Protein AF-A0A8H8JBK4-F1 (afdb_monomer)

Radius of gyration: 27.7 Å; Cα contacts (8 Å, |Δi|>4): 100; chains: 1; bounding box: 63×41×74 Å

pLDDT: mean 78.33, std 16.89, range [27.59, 95.69]

Mean predicted aligned error: 16.82 Å

Structure (mmCIF, N/CA/C/O backbone):
data_AF-A0A8H8JBK4-F1
#
_entry.id   AF-A0A8H8JBK4-F1
#
loop_
_atom_site.group_PDB
_atom_site.id
_atom_site.type_symbol
_atom_site.label_atom_id
_atom_site.label_alt_id
_atom_site.label_comp_id
_atom_site.label_asym_id
_atom_site.label_entity_id
_atom_site.label_seq_id
_atom_site.pdbx_PDB_ins_code
_atom_site.Cartn_x
_atom_site.Cartn_y
_atom_site.Cartn_z
_atom_site.occupancy
_atom_site.B_iso_or_equiv
_atom_site.auth_seq_id
_atom_site.auth_comp_id
_atom_site.auth_asym_id
_atom_site.auth_atom_id
_atom_site.pdbx_PDB_model_num
ATOM 1 N N . MET A 1 1 ? -1.680 -14.337 26.723 1.00 27.59 1 MET A N 1
ATOM 2 C CA . MET A 1 1 ? -2.587 -14.031 25.595 1.00 27.59 1 MET A CA 1
ATOM 3 C C . MET A 1 1 ? -3.453 -12.862 26.027 1.00 27.59 1 MET A C 1
ATOM 5 O O . MET A 1 1 ? -4.073 -12.971 27.075 1.00 27.59 1 MET A O 1
ATOM 9 N N . GLY A 1 2 ? -3.412 -11.730 25.320 1.00 36.47 2 GLY A N 1
ATOM 10 C CA . GLY A 1 2 ? -4.221 -10.559 25.679 1.00 36.47 2 GLY A CA 1
ATOM 11 C C . GLY A 1 2 ? -5.712 -10.847 25.490 1.00 36.47 2 GLY A C 1
ATOM 12 O O . GLY A 1 2 ? -6.086 -11.481 24.504 1.00 36.47 2 GLY A O 1
ATOM 13 N N . LYS A 1 3 ? -6.546 -10.420 26.443 1.00 46.09 3 LYS A N 1
ATOM 14 C CA . LYS A 1 3 ? -8.011 -10.505 26.356 1.00 46.09 3 LYS A CA 1
ATOM 15 C C . LYS A 1 3 ? -8.452 -9.714 25.114 1.00 46.09 3 LYS A C 1
ATOM 17 O O . LYS A 1 3 ? -7.978 -8.597 24.907 1.00 46.09 3 LYS A O 1
ATOM 22 N N . ALA A 1 4 ? -9.294 -10.297 24.261 1.00 61.19 4 ALA A N 1
ATOM 23 C CA . ALA A 1 4 ? -9.884 -9.555 23.148 1.00 61.19 4 ALA A CA 1
ATOM 24 C C . ALA A 1 4 ? -10.653 -8.351 23.717 1.00 61.19 4 ALA A C 1
ATOM 26 O O . ALA A 1 4 ? -11.384 -8.506 24.693 1.00 61.19 4 ALA A O 1
ATOM 27 N N . PHE A 1 5 ? -10.439 -7.158 23.150 1.00 76.81 5 PHE A N 1
ATOM 28 C CA . PHE A 1 5 ? -10.991 -5.920 23.714 1.00 76.81 5 PHE A CA 1
ATOM 29 C C . PHE A 1 5 ? -12.526 -5.907 23.727 1.00 76.81 5 PHE A C 1
ATOM 31 O O . PHE A 1 5 ? -13.127 -5.431 24.687 1.00 76.81 5 PHE A O 1
ATOM 38 N N . PHE A 1 6 ? -13.136 -6.487 22.692 1.00 83.38 6 PHE A N 1
ATOM 39 C CA . PHE A 1 6 ? -14.574 -6.710 22.618 1.00 83.38 6 PHE A CA 1
ATOM 40 C C . PHE A 1 6 ? -14.894 -8.184 22.873 1.00 83.38 6 PHE A C 1
ATOM 42 O O . PHE A 1 6 ? -14.227 -9.070 22.328 1.00 83.38 6 PHE A O 1
ATOM 49 N N . ASN A 1 7 ? -15.915 -8.450 23.685 1.00 84.31 7 ASN A N 1
ATOM 50 C CA . ASN A 1 7 ? -16.492 -9.784 23.844 1.00 84.31 7 ASN A CA 1
ATOM 51 C C . ASN A 1 7 ? -17.445 -10.118 22.675 1.00 84.31 7 ASN A C 1
ATOM 53 O O . ASN A 1 7 ? -17.722 -9.284 21.817 1.00 84.31 7 ASN A O 1
ATOM 57 N N . ASN A 1 8 ? -17.963 -11.347 22.630 1.00 85.38 8 ASN A N 1
ATOM 58 C CA . ASN A 1 8 ? -18.802 -11.794 21.511 1.00 85.38 8 ASN A CA 1
ATOM 59 C C . ASN A 1 8 ? -20.120 -11.011 21.373 1.00 85.38 8 ASN A C 1
ATOM 61 O O . ASN A 1 8 ? -20.562 -10.786 20.251 1.00 85.38 8 ASN A O 1
ATOM 65 N N . ALA A 1 9 ? -20.734 -10.588 22.483 1.00 85.19 9 ALA A N 1
ATOM 66 C CA . ALA A 1 9 ? -21.975 -9.812 22.452 1.00 85.19 9 ALA A CA 1
ATOM 67 C C . ALA A 1 9 ? -21.727 -8.391 21.921 1.00 85.19 9 ALA A C 1
ATOM 69 O O . ALA A 1 9 ? -22.471 -7.900 21.079 1.00 85.19 9 ALA A O 1
ATOM 70 N N . GLU A 1 10 ? -20.628 -7.770 22.347 1.00 86.94 10 GLU A N 1
ATOM 71 C CA . GLU A 1 10 ? -20.164 -6.474 21.846 1.00 86.94 10 GLU A CA 1
ATOM 72 C C . GLU A 1 10 ? -19.821 -6.550 20.358 1.00 86.94 10 GLU A C 1
ATOM 74 O O . GLU A 1 10 ? -20.190 -5.671 19.590 1.00 86.94 10 GLU A O 1
ATOM 79 N N . VAL A 1 11 ? -19.164 -7.625 19.920 1.00 86.62 11 VAL A N 1
ATOM 80 C CA . VAL A 1 11 ? -18.885 -7.854 18.498 1.00 86.62 11 VAL A CA 1
ATOM 81 C C . VAL A 1 11 ? -20.174 -7.986 17.688 1.00 86.62 11 VAL A C 1
ATOM 83 O O . VAL A 1 11 ? -20.248 -7.392 16.616 1.00 86.62 11 VAL A O 1
ATOM 86 N N . ALA A 1 12 ? -21.172 -8.728 18.176 1.00 84.12 12 ALA A N 1
ATOM 87 C CA . ALA A 1 12 ? -22.461 -8.869 17.497 1.00 84.12 12 ALA A CA 1
ATOM 88 C C . ALA A 1 12 ? -23.173 -7.514 17.354 1.00 84.12 12 ALA A C 1
ATOM 90 O O . ALA A 1 12 ? -23.580 -7.161 16.253 1.00 84.12 12 ALA A O 1
ATOM 91 N N . PHE A 1 13 ? -23.200 -6.710 18.422 1.00 92.25 13 PHE A N 1
ATOM 92 C CA . PHE A 1 13 ? -23.705 -5.335 18.378 1.00 92.25 13 PHE A CA 1
ATOM 93 C C . PHE A 1 13 ? -22.967 -4.486 17.329 1.00 92.25 13 PHE A C 1
ATOM 95 O O . PHE A 1 13 ? -23.580 -3.831 16.492 1.00 92.25 13 PHE A O 1
ATOM 102 N N . LEU A 1 14 ? -21.631 -4.530 17.306 1.00 90.25 14 LEU A N 1
ATOM 103 C CA . LEU A 1 14 ? -20.838 -3.749 16.351 1.00 90.25 14 LEU A CA 1
ATOM 104 C C . LEU A 1 14 ? -21.013 -4.201 14.893 1.00 90.25 14 LEU A C 1
ATOM 106 O O . LEU A 1 14 ? -20.788 -3.407 13.976 1.00 90.25 14 LEU A O 1
ATOM 110 N N . GLN A 1 15 ? -21.395 -5.460 14.659 1.00 86.50 15 GLN A N 1
ATOM 111 C CA . GLN A 1 15 ? -21.648 -5.979 13.316 1.00 86.50 15 GLN A CA 1
ATOM 112 C C . GLN A 1 15 ? -22.860 -5.321 12.649 1.00 86.50 15 GLN A C 1
ATOM 114 O O . GLN A 1 15 ? -22.823 -5.129 11.435 1.00 86.50 15 GLN A O 1
ATOM 119 N N . GLU A 1 16 ? -23.867 -4.899 13.417 1.00 90.88 16 GLU A N 1
ATOM 120 C CA . GLU A 1 16 ? -25.078 -4.238 12.902 1.00 90.88 16 GLU A CA 1
ATOM 121 C C . GLU A 1 16 ? -24.762 -2.918 12.173 1.00 90.88 16 GLU A C 1
ATOM 123 O O . GLU A 1 16 ? -25.435 -2.542 11.216 1.00 90.88 16 GLU A O 1
ATOM 128 N N . TYR A 1 17 ? -23.666 -2.251 12.549 1.00 91.94 17 TYR A N 1
ATOM 129 C CA . TYR A 1 17 ? -23.232 -0.977 11.963 1.00 91.94 17 TYR A CA 1
ATOM 130 C C . TYR A 1 17 ? -22.249 -1.134 10.792 1.00 91.94 17 TYR A C 1
ATOM 132 O O . TYR A 1 17 ? -21.784 -0.136 10.228 1.00 91.94 17 TYR A O 1
ATOM 140 N N . LEU A 1 18 ? -21.876 -2.365 10.416 1.00 87.00 18 LEU A N 1
ATOM 141 C CA . LEU A 1 18 ? -20.880 -2.590 9.363 1.00 87.00 18 LEU A CA 1
ATOM 142 C C . LEU A 1 18 ? -21.354 -2.106 7.994 1.00 87.00 18 LEU A C 1
ATOM 144 O O . LEU A 1 18 ? -20.548 -1.531 7.258 1.00 87.00 18 LEU A O 1
ATOM 148 N N . ASP A 1 19 ? -22.627 -2.300 7.660 1.00 83.75 19 ASP A N 1
ATOM 149 C CA . ASP A 1 19 ? -23.179 -1.889 6.367 1.00 83.75 19 ASP A CA 1
ATOM 150 C C . ASP A 1 19 ? -23.189 -0.364 6.216 1.00 83.75 19 ASP A C 1
ATOM 152 O O . ASP A 1 19 ? -22.748 0.163 5.190 1.00 83.75 19 ASP A O 1
ATOM 156 N N . GLU A 1 20 ? -23.566 0.362 7.273 1.00 88.00 20 GLU A N 1
ATOM 157 C CA . GLU A 1 20 ? -23.497 1.828 7.314 1.00 88.00 20 GLU A CA 1
ATOM 158 C C . GLU A 1 20 ? -22.045 2.326 7.264 1.00 88.00 20 GLU A C 1
ATOM 160 O O . GLU A 1 20 ? -21.709 3.262 6.537 1.00 88.00 20 GLU A O 1
ATOM 165 N N . TRP A 1 21 ? -21.121 1.668 7.968 1.00 89.62 21 TRP A N 1
ATOM 166 C CA . TRP A 1 21 ? -19.703 2.008 7.855 1.00 89.62 21 TRP A CA 1
ATOM 167 C C . TRP A 1 21 ? -19.160 1.765 6.436 1.00 89.62 21 TRP A C 1
ATOM 169 O O . TRP A 1 21 ? -18.362 2.559 5.921 1.00 89.62 21 TRP A O 1
ATOM 179 N N . MET A 1 22 ? -19.571 0.673 5.782 1.00 84.50 22 MET A N 1
ATOM 180 C CA . MET A 1 22 ? -19.176 0.354 4.410 1.00 84.50 22 MET A CA 1
ATOM 181 C C . MET A 1 22 ? -19.734 1.353 3.399 1.00 84.50 22 MET A C 1
ATOM 183 O O . MET A 1 22 ? -18.982 1.754 2.504 1.00 84.50 22 MET A O 1
ATOM 187 N N . SER A 1 23 ? -20.990 1.783 3.541 1.00 84.44 23 SER A N 1
ATOM 188 C CA . SER A 1 23 ? -21.596 2.782 2.653 1.00 84.44 23 SER A CA 1
ATOM 189 C C . SER A 1 23 ? -20.825 4.107 2.724 1.00 84.44 23 SER A C 1
ATOM 191 O O . SER A 1 23 ? -20.347 4.605 1.699 1.00 84.44 23 SER A O 1
ATOM 193 N N . LEU A 1 24 ? -20.519 4.576 3.941 1.00 85.88 24 LEU A N 1
ATOM 194 C CA . LEU A 1 24 ? -19.706 5.773 4.183 1.00 85.88 24 LEU A CA 1
ATOM 195 C C . LEU A 1 24 ? -18.265 5.656 3.653 1.00 85.88 24 LEU A C 1
ATOM 197 O O . LEU A 1 24 ? -17.607 6.666 3.379 1.00 85.88 24 LEU A O 1
ATOM 201 N N . LYS A 1 25 ? -17.737 4.432 3.533 1.00 81.38 25 LYS A N 1
ATOM 202 C CA . LYS A 1 25 ? -16.381 4.158 3.036 1.00 81.38 25 LYS A CA 1
ATOM 203 C C . LYS A 1 25 ? -16.310 4.078 1.511 1.00 81.38 25 LYS A C 1
ATOM 205 O O . LYS A 1 25 ? -15.331 4.565 0.944 1.00 81.38 25 LYS A O 1
ATOM 210 N N . ARG A 1 26 ? -17.292 3.441 0.864 1.00 75.00 26 ARG A N 1
ATOM 211 C CA . ARG A 1 26 ? -17.307 3.195 -0.590 1.00 75.00 26 ARG A CA 1
ATOM 212 C C . ARG A 1 26 ? -17.693 4.439 -1.389 1.00 75.00 26 ARG A C 1
ATOM 214 O O . ARG A 1 26 ? -17.138 4.618 -2.462 1.00 75.00 26 ARG A O 1
ATOM 221 N N . GLY A 1 27 ? -18.503 5.327 -0.807 1.00 62.97 27 GLY A N 1
ATOM 222 C CA . GLY A 1 27 ? -18.739 6.687 -1.290 1.00 62.97 27 GLY A CA 1
ATOM 223 C C . GLY A 1 27 ? -19.340 6.755 -2.692 1.00 62.97 27 GLY A C 1
ATOM 224 O O . GLY A 1 27 ? -18.597 6.873 -3.660 1.00 62.97 27 GLY A O 1
ATOM 225 N N . ASN A 1 28 ? -20.671 6.779 -2.780 1.00 54.59 28 ASN A N 1
ATOM 226 C CA . ASN A 1 28 ? -21.396 7.039 -4.029 1.00 54.59 28 ASN A CA 1
ATOM 227 C C . ASN A 1 28 ? -22.041 8.438 -4.079 1.00 54.59 28 ASN A C 1
ATOM 229 O O . ASN A 1 28 ? -22.712 8.770 -5.050 1.00 54.59 28 ASN A O 1
ATOM 233 N N . ASP A 1 29 ? -21.803 9.293 -3.080 1.00 60.16 29 ASP A N 1
ATOM 234 C CA . ASP A 1 29 ? -22.769 10.359 -2.765 1.00 60.16 29 ASP A CA 1
ATOM 235 C C . ASP A 1 29 ? -22.292 11.772 -3.158 1.00 60.16 29 ASP A C 1
ATOM 237 O O . ASP A 1 29 ? -22.772 12.766 -2.625 1.00 60.16 29 ASP A O 1
ATOM 241 N N . GLY A 1 30 ? -21.278 11.899 -4.023 1.00 64.50 30 GLY A N 1
ATOM 242 C CA . GLY A 1 30 ? -20.732 13.211 -4.421 1.00 64.50 30 GLY A CA 1
ATOM 243 C C . GLY A 1 30 ? -20.033 14.002 -3.298 1.00 64.50 30 GLY 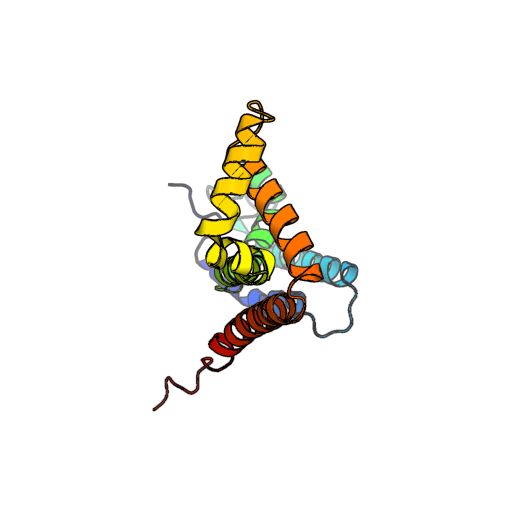A C 1
ATOM 244 O O . GLY A 1 30 ? -19.577 15.120 -3.524 1.00 64.50 30 GLY A O 1
ATOM 245 N N . LEU A 1 31 ? -19.901 13.426 -2.097 1.00 72.19 31 LEU A N 1
ATOM 246 C CA . LEU A 1 31 ? -19.298 14.071 -0.928 1.00 72.19 31 LEU A CA 1
ATOM 247 C C . LEU A 1 31 ? -17.777 14.244 -1.053 1.00 72.19 31 LEU A C 1
ATOM 249 O O . LEU A 1 31 ? -17.029 13.329 -1.438 1.00 72.19 31 LEU A O 1
ATOM 253 N N . SER A 1 32 ? -17.286 15.395 -0.590 1.00 79.44 32 SER A N 1
ATOM 254 C CA . SER A 1 32 ? -15.851 15.661 -0.488 1.00 79.44 32 SER A CA 1
ATOM 255 C C . SER A 1 32 ? -15.157 14.667 0.457 1.00 79.44 32 SER A C 1
ATOM 257 O O . SER A 1 32 ? -15.763 14.034 1.330 1.00 79.44 32 SER A O 1
ATOM 259 N N . ALA A 1 33 ? -13.840 14.502 0.306 1.00 75.00 33 ALA A N 1
ATOM 260 C CA . ALA A 1 33 ? -13.059 13.623 1.183 1.00 75.00 33 ALA A CA 1
ATOM 261 C C . ALA A 1 33 ? -13.172 14.027 2.668 1.00 75.00 33 ALA A C 1
ATOM 263 O O . ALA A 1 33 ? -13.257 13.167 3.549 1.00 75.00 33 ALA A O 1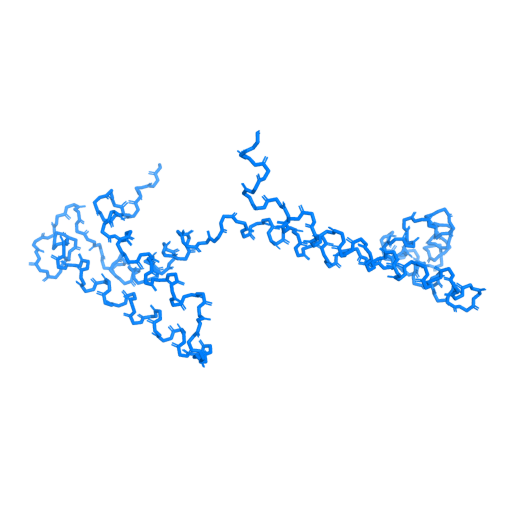
ATOM 264 N N . THR A 1 34 ? -13.224 15.333 2.939 1.00 80.00 34 THR A N 1
ATOM 265 C CA . THR A 1 34 ? -13.361 15.900 4.284 1.00 80.00 34 THR A CA 1
ATOM 266 C C . THR A 1 34 ? -14.719 15.573 4.901 1.00 80.00 34 THR A C 1
ATOM 268 O O . THR A 1 34 ? -14.785 15.171 6.064 1.00 80.00 34 THR A O 1
ATOM 271 N N . GLU A 1 35 ? -15.803 15.682 4.134 1.00 79.12 35 GLU A N 1
ATOM 272 C CA . GLU A 1 35 ? -17.152 15.334 4.601 1.00 79.12 35 GLU A CA 1
ATOM 273 C C . GLU A 1 35 ? -17.270 13.846 4.913 1.00 79.12 35 GLU A C 1
ATOM 275 O O . GLU A 1 35 ? -17.779 13.486 5.969 1.00 79.12 35 GLU A O 1
ATOM 280 N N . ARG A 1 36 ? -16.672 12.978 4.093 1.00 79.25 36 ARG A N 1
ATOM 281 C CA . ARG A 1 36 ? -16.620 11.532 4.368 1.00 79.25 36 ARG A CA 1
ATOM 282 C C . ARG A 1 36 ? -15.866 11.187 5.650 1.00 79.25 36 ARG A C 1
ATOM 284 O O . ARG A 1 36 ? -16.206 10.229 6.345 1.00 79.25 36 ARG A O 1
ATOM 291 N N . ILE A 1 37 ? -14.810 11.928 5.986 1.00 82.75 37 ILE A N 1
ATOM 292 C CA . ILE A 1 37 ? -14.125 11.767 7.279 1.00 82.75 37 ILE A CA 1
ATOM 293 C C . ILE A 1 37 ? -15.048 12.207 8.420 1.00 82.75 37 ILE A C 1
ATOM 295 O O . ILE A 1 37 ? -15.158 11.487 9.412 1.00 82.75 37 ILE A O 1
ATOM 299 N N . LYS A 1 38 ? -15.738 13.345 8.272 1.00 85.19 38 LYS A N 1
ATOM 300 C CA . LYS A 1 38 ? -16.690 13.841 9.276 1.00 85.19 38 LYS A CA 1
ATOM 301 C C . LYS A 1 38 ? -17.837 12.853 9.505 1.00 85.19 38 LYS A C 1
ATOM 303 O O . LYS A 1 38 ? -18.091 12.531 10.659 1.00 85.19 38 LYS A O 1
ATOM 308 N N . SER A 1 39 ? -18.470 12.327 8.456 1.00 85.88 39 SER A N 1
ATOM 309 C CA . SER A 1 39 ? -19.586 11.375 8.577 1.00 85.88 39 SER A CA 1
ATOM 310 C C . SER A 1 39 ? -19.169 10.077 9.267 1.00 85.88 39 SER A C 1
ATOM 312 O O . SER A 1 39 ? -19.839 9.638 10.194 1.00 85.88 39 SER A O 1
ATOM 314 N N . ARG A 1 40 ? -18.002 9.519 8.921 1.00 87.75 40 ARG A N 1
ATOM 315 C CA . ARG A 1 40 ? -17.458 8.339 9.619 1.00 87.75 40 ARG A CA 1
ATOM 316 C C . ARG A 1 40 ? -17.166 8.609 11.091 1.00 87.75 40 ARG A C 1
ATOM 318 O O . ARG A 1 40 ? -17.448 7.771 11.937 1.00 87.75 40 ARG A O 1
ATOM 325 N N . ASN A 1 41 ? -16.607 9.774 11.408 1.00 89.25 41 ASN A N 1
ATOM 326 C CA . ASN A 1 41 ? -16.355 10.147 12.798 1.00 89.25 41 ASN A CA 1
ATOM 327 C C . ASN A 1 41 ? -17.669 10.350 13.579 1.00 89.25 41 ASN A C 1
ATOM 329 O O . ASN A 1 41 ? -17.710 10.025 14.761 1.00 89.25 41 ASN A O 1
ATOM 333 N N . ARG A 1 42 ? -18.736 10.862 12.941 1.00 91.31 42 ARG A N 1
ATOM 334 C CA . ARG A 1 42 ? -20.072 10.956 13.557 1.00 91.31 42 ARG A CA 1
ATOM 335 C C . ARG A 1 42 ? -20.657 9.577 13.840 1.00 91.31 42 ARG A C 1
ATOM 337 O O . ARG A 1 42 ? -21.114 9.370 14.953 1.00 91.31 42 ARG A O 1
ATOM 344 N N . LEU A 1 43 ? -20.568 8.646 12.886 1.00 91.69 43 LEU A N 1
ATOM 345 C CA . LEU A 1 43 ? -21.020 7.266 13.086 1.00 91.69 43 LEU A CA 1
ATOM 346 C C . LEU A 1 43 ? -20.332 6.630 14.299 1.00 91.69 43 LEU A C 1
ATOM 348 O O . LEU A 1 43 ? -21.006 6.119 15.177 1.00 91.69 43 LEU A O 1
ATOM 352 N N . VAL A 1 4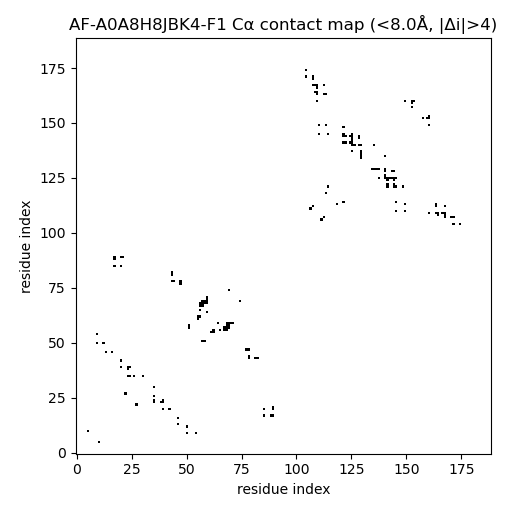4 ? -19.002 6.735 14.408 1.00 91.31 44 VAL A N 1
ATOM 353 C CA . VAL A 1 44 ? -18.277 6.159 15.557 1.00 91.31 44 VAL A CA 1
ATOM 354 C C . VAL A 1 44 ? -18.710 6.791 16.881 1.00 91.31 44 VAL A C 1
ATOM 356 O O . VAL A 1 44 ? -18.809 6.080 17.870 1.00 91.31 44 VAL A O 1
ATOM 359 N N . ARG A 1 45 ? -18.978 8.102 16.923 1.00 91.69 45 ARG A N 1
ATOM 360 C CA . ARG A 1 45 ? -19.486 8.754 18.143 1.00 91.69 45 ARG A CA 1
ATOM 361 C C . ARG A 1 45 ? -20.873 8.246 18.526 1.00 91.69 45 ARG A C 1
ATOM 363 O O . ARG A 1 45 ? -21.055 7.887 19.679 1.00 91.69 45 ARG A O 1
ATOM 370 N N . ARG A 1 46 ? -21.784 8.140 17.555 1.00 94.00 46 ARG A N 1
ATOM 371 C CA . ARG A 1 46 ? -23.128 7.589 17.767 1.00 94.00 46 ARG A CA 1
ATOM 372 C C . ARG A 1 46 ? -23.063 6.155 18.301 1.00 94.00 46 ARG A C 1
ATOM 374 O O . ARG A 1 46 ? -23.659 5.854 19.322 1.00 94.00 46 ARG A O 1
ATOM 381 N N . VAL A 1 47 ? -22.230 5.315 17.684 1.00 92.75 47 VAL A N 1
ATOM 382 C CA . VAL A 1 47 ? -22.021 3.926 18.122 1.00 92.75 47 VAL A CA 1
ATOM 383 C C . VAL A 1 47 ? -21.458 3.856 19.542 1.00 92.75 47 VAL A C 1
ATOM 385 O O . VAL A 1 47 ? -21.794 2.931 20.261 1.00 92.75 47 VAL A O 1
ATOM 388 N N . ILE A 1 48 ? -20.609 4.796 19.976 1.00 91.69 48 ILE A N 1
ATOM 389 C CA . ILE A 1 48 ? -20.117 4.827 21.367 1.00 91.69 48 ILE A CA 1
ATOM 390 C C . ILE A 1 48 ? -21.253 5.112 22.350 1.00 91.69 48 ILE A C 1
ATOM 392 O O . ILE A 1 48 ? -21.308 4.478 23.400 1.00 91.69 48 ILE A O 1
ATOM 396 N N . GLU A 1 49 ? -22.121 6.070 22.027 1.00 90.56 49 GLU A N 1
ATOM 397 C CA . GLU A 1 49 ? -23.282 6.415 22.855 1.00 90.56 49 GLU A CA 1
ATOM 398 C C . GLU A 1 49 ? -24.207 5.194 22.983 1.00 90.56 49 GLU A C 1
ATOM 400 O O . GLU A 1 49 ? -24.429 4.705 24.090 1.00 90.56 49 GLU A O 1
ATOM 405 N N . GLU A 1 50 ? -24.603 4.605 21.851 1.00 92.56 50 GLU A N 1
ATOM 406 C CA . GLU A 1 50 ? -25.438 3.394 21.790 1.00 92.56 50 GLU A CA 1
ATOM 407 C C . GLU A 1 50 ? -24.750 2.176 22.450 1.00 92.56 50 GLU A C 1
ATOM 409 O O . GLU A 1 50 ? -25.406 1.322 23.045 1.00 92.56 50 GLU A O 1
ATOM 414 N N . PHE A 1 51 ? -23.416 2.089 22.397 1.00 91.50 51 PHE A N 1
ATOM 415 C CA . PHE A 1 51 ? -22.649 1.014 23.033 1.00 91.50 51 PHE A CA 1
ATOM 416 C C . PHE A 1 51 ? -22.753 1.062 24.557 1.00 91.50 51 PHE A C 1
ATOM 418 O O . PHE A 1 51 ? -22.923 0.020 25.187 1.00 91.50 51 PHE A O 1
ATOM 425 N N . TYR A 1 52 ? -22.651 2.243 25.169 1.00 89.50 52 TYR A N 1
ATOM 426 C CA . TYR A 1 52 ? -22.794 2.356 26.621 1.00 89.50 52 TYR A CA 1
ATOM 427 C C . TYR A 1 52 ? -24.243 2.163 27.079 1.00 89.50 52 TYR A C 1
ATOM 429 O O . TYR A 1 52 ? -24.453 1.632 28.166 1.00 89.50 52 TYR A O 1
ATOM 437 N N . GLU A 1 53 ? -25.230 2.495 26.242 1.00 88.25 53 GLU A N 1
ATOM 438 C CA . GLU A 1 53 ? -26.638 2.163 26.502 1.00 88.25 53 GLU A CA 1
ATOM 439 C C . GLU A 1 53 ? -26.890 0.647 26.466 1.00 88.25 53 GLU A C 1
ATOM 441 O O . GLU A 1 53 ? -27.562 0.107 27.345 1.00 88.25 53 GLU A O 1
ATOM 446 N N . ALA A 1 54 ? -26.320 -0.061 25.485 1.00 87.56 54 ALA A N 1
ATOM 447 C CA . ALA A 1 54 ? -26.460 -1.512 25.352 1.00 87.56 54 ALA A CA 1
ATOM 448 C C . ALA A 1 54 ? -25.631 -2.297 26.387 1.00 87.56 54 ALA A C 1
ATOM 450 O O . ALA A 1 54 ? -26.021 -3.388 26.814 1.00 87.56 54 ALA A O 1
ATOM 451 N N . PHE A 1 55 ? -24.486 -1.752 26.809 1.00 87.88 55 PHE A N 1
ATOM 452 C CA . PHE A 1 55 ? -23.556 -2.385 27.745 1.00 87.88 55 PHE A CA 1
ATOM 453 C C . PHE A 1 55 ? -23.247 -1.475 28.947 1.00 87.88 55 PHE A C 1
ATOM 455 O O . PHE A 1 55 ? -22.082 -1.133 29.174 1.00 87.88 55 PHE A O 1
ATOM 462 N N . PRO A 1 56 ? -24.244 -1.148 29.793 1.00 83.69 56 PRO A N 1
ATOM 463 C CA . PRO A 1 56 ? -24.087 -0.180 30.888 1.00 83.69 56 PRO A CA 1
ATOM 464 C C . PRO A 1 56 ? -23.048 -0.614 31.930 1.00 83.69 56 PRO A C 1
ATOM 466 O O . PRO A 1 56 ? -22.399 0.211 32.567 1.00 83.69 56 PRO A O 1
ATOM 469 N N . LYS A 1 57 ? -22.808 -1.923 32.058 1.00 81.81 57 LYS A N 1
ATOM 470 C CA . LYS A 1 57 ? -21.749 -2.503 32.902 1.00 81.81 57 LYS A CA 1
ATOM 471 C C . LYS A 1 57 ? -20.325 -2.077 32.510 1.00 81.81 57 LYS A C 1
ATOM 473 O O . LYS A 1 57 ? -19.413 -2.132 33.336 1.00 81.81 57 LYS A O 1
ATOM 478 N N . ARG A 1 58 ? -20.121 -1.658 31.254 1.00 81.25 58 ARG A N 1
ATOM 479 C CA . ARG A 1 58 ? -18.840 -1.135 30.753 1.00 81.25 58 ARG A CA 1
ATOM 480 C C . ARG A 1 58 ? -18.618 0.324 31.127 1.00 81.25 58 ARG A C 1
ATOM 482 O O . ARG A 1 58 ? -17.466 0.757 31.118 1.00 81.25 58 ARG A O 1
ATOM 489 N N . ASP A 1 59 ? -19.678 1.064 31.450 1.00 77.44 59 ASP A N 1
ATOM 490 C CA . ASP A 1 59 ? -19.566 2.474 31.793 1.00 77.44 59 ASP A CA 1
ATOM 491 C C . ASP A 1 59 ? -19.194 2.675 33.267 1.00 77.44 59 ASP A C 1
ATOM 493 O O . ASP A 1 59 ? -19.981 2.406 34.174 1.00 77.44 59 ASP A O 1
ATOM 497 N N . SER A 1 60 ? -17.995 3.210 33.504 1.00 71.56 60 SER A N 1
ATOM 498 C CA . SER A 1 60 ? -17.514 3.531 34.852 1.00 71.56 60 SER A CA 1
ATOM 499 C C . SER A 1 60 ? -18.158 4.769 35.473 1.00 71.56 60 SER A C 1
ATOM 501 O O . SER A 1 60 ? -17.914 5.043 36.644 1.00 71.56 60 SER A O 1
ATOM 503 N N . THR A 1 61 ? -18.951 5.540 34.717 1.00 69.12 61 THR A N 1
ATOM 504 C CA . THR A 1 61 ? -19.669 6.715 35.249 1.00 69.12 61 THR A CA 1
ATOM 505 C C . THR A 1 61 ? -21.082 6.443 35.738 1.00 69.12 61 THR A C 1
ATOM 507 O O . THR A 1 61 ? -21.632 7.291 36.436 1.00 69.12 61 THR A O 1
ATOM 510 N N . GLN A 1 62 ? -21.672 5.301 35.385 1.00 62.53 62 GLN A N 1
ATOM 511 C CA . GLN A 1 62 ? -23.066 4.995 35.717 1.00 62.53 62 GLN A CA 1
ATOM 512 C C . GLN A 1 62 ? -23.230 3.904 36.779 1.00 62.53 62 GLN A C 1
ATOM 514 O O . GLN A 1 62 ? -24.285 3.850 37.403 1.00 62.53 62 GLN A O 1
ATOM 519 N N . ASN A 1 63 ? -22.218 3.062 37.017 1.00 59.84 63 ASN A N 1
ATOM 520 C CA . ASN A 1 63 ? -22.309 1.920 37.931 1.00 59.84 63 ASN A CA 1
ATOM 521 C C . ASN A 1 63 ? -21.072 1.793 38.831 1.00 59.84 63 ASN A C 1
ATOM 523 O O . ASN A 1 63 ? -19.993 2.279 38.482 1.00 59.84 63 ASN A O 1
ATOM 527 N N . ASP A 1 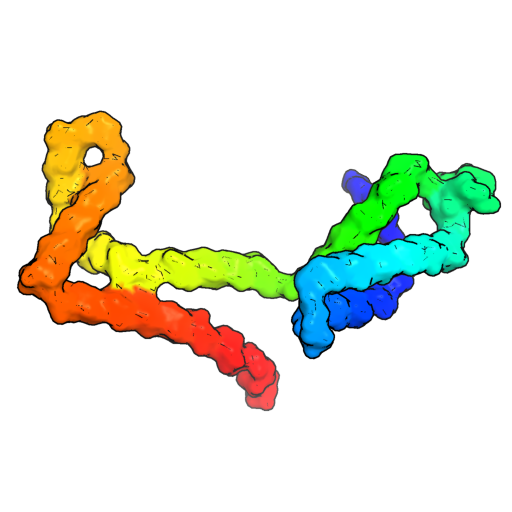64 ? -21.220 1.088 39.959 1.00 66.38 64 ASP A N 1
ATOM 528 C CA . ASP A 1 64 ? -20.081 0.674 40.785 1.00 66.38 64 ASP A CA 1
ATOM 529 C C . ASP A 1 64 ? -19.090 -0.140 39.928 1.00 66.38 64 ASP A C 1
ATOM 531 O O . ASP A 1 64 ? -19.518 -1.065 39.225 1.00 66.38 64 ASP A O 1
ATOM 535 N N . PRO A 1 65 ? -17.780 0.179 39.945 1.00 65.94 65 PRO A N 1
ATOM 536 C CA . PRO A 1 65 ? -16.807 -0.476 39.081 1.00 65.94 65 PRO A CA 1
ATOM 537 C C . PRO A 1 65 ? -16.766 -1.987 39.325 1.00 65.94 65 PRO A C 1
ATOM 539 O O . PRO A 1 65 ? -16.410 -2.454 40.406 1.00 65.94 65 PRO A O 1
ATOM 542 N N . THR A 1 66 ? -17.099 -2.755 38.294 1.00 67.00 66 THR A N 1
ATOM 543 C CA . THR A 1 66 ? -16.961 -4.216 38.272 1.00 67.00 66 THR A CA 1
ATOM 544 C C . THR A 1 66 ? -15.707 -4.612 37.492 1.00 67.00 66 THR A C 1
ATOM 546 O O . THR A 1 66 ? -15.120 -3.792 36.789 1.00 67.00 66 THR A O 1
ATOM 549 N N . GLU A 1 67 ? -15.304 -5.885 37.538 1.00 70.25 67 GLU A N 1
ATOM 550 C CA . GLU A 1 67 ? -14.195 -6.398 36.707 1.00 70.25 67 GLU A CA 1
ATOM 551 C C . GLU A 1 67 ? -14.426 -6.232 35.191 1.00 70.25 67 GLU A C 1
ATOM 553 O O . GLU A 1 67 ? -13.497 -6.367 34.391 1.00 70.25 67 GLU A O 1
ATOM 558 N N . GLU A 1 68 ? -15.665 -5.966 34.773 1.00 69.62 68 GLU A N 1
ATOM 559 C CA . GLU A 1 68 ? -16.022 -5.731 33.376 1.00 69.62 68 GLU A CA 1
ATOM 560 C C . GLU A 1 68 ? -16.013 -4.246 32.997 1.00 69.62 68 GLU A C 1
ATOM 562 O O . GLU A 1 68 ? -16.071 -3.922 31.812 1.00 69.62 68 GLU A O 1
ATOM 567 N N . THR A 1 69 ? -15.915 -3.342 33.963 1.00 80.38 69 THR A N 1
ATOM 568 C CA . THR A 1 69 ? -15.965 -1.901 33.735 1.00 80.38 69 THR A CA 1
ATOM 569 C C . THR A 1 69 ? -14.681 -1.406 33.065 1.00 80.38 69 THR A C 1
ATOM 571 O O . THR A 1 69 ? -13.580 -1.788 33.455 1.00 80.38 69 THR A O 1
ATOM 574 N N . TYR A 1 70 ? -14.810 -0.552 32.043 1.00 81.69 70 TYR A N 1
ATOM 575 C CA . TYR A 1 70 ? -13.641 -0.001 31.358 1.00 81.69 70 TYR A CA 1
ATOM 576 C C . TYR A 1 70 ? -12.882 0.984 32.245 1.00 81.69 70 TYR A C 1
ATOM 578 O O . TYR A 1 70 ? -13.470 1.863 32.887 1.00 81.69 70 TYR A O 1
ATOM 586 N N . SER A 1 71 ? -11.553 0.870 32.231 1.00 82.62 71 SER A N 1
ATOM 587 C CA . SER A 1 71 ? -10.677 1.862 32.849 1.00 82.62 71 SER A CA 1
ATOM 588 C C . SER A 1 71 ? -10.790 3.212 32.131 1.00 82.62 71 SER A C 1
ATOM 590 O O . SER A 1 71 ? -11.273 3.302 30.999 1.00 82.62 71 SER A O 1
ATOM 592 N N . GLN A 1 72 ? -10.317 4.289 32.762 1.00 79.25 72 GLN A N 1
ATOM 593 C CA . GLN A 1 72 ? -10.304 5.611 32.130 1.00 79.25 72 GLN A CA 1
ATOM 594 C C . GLN A 1 72 ? -9.557 5.600 30.782 1.00 79.25 72 GLN A C 1
ATOM 596 O O . GLN A 1 72 ? -10.067 6.119 29.791 1.00 79.25 72 GLN A O 1
ATOM 601 N N . GLU A 1 73 ? -8.402 4.932 30.715 1.00 81.88 73 GLU A N 1
ATOM 602 C CA . GLU A 1 73 ? -7.623 4.787 29.479 1.00 81.88 73 GLU A CA 1
ATOM 603 C C . GLU A 1 73 ? -8.395 4.028 28.388 1.00 81.88 73 GLU A C 1
ATOM 605 O O . GLU A 1 73 ? -8.313 4.352 27.201 1.00 81.88 73 GLU A O 1
ATOM 610 N N . GLU A 1 74 ? -9.170 3.011 28.771 1.00 83.31 74 GLU A N 1
ATOM 611 C CA . GLU A 1 74 ? -9.987 2.239 27.833 1.00 83.31 74 GLU A CA 1
ATOM 612 C C . GLU A 1 74 ? -11.157 3.053 27.284 1.00 83.31 74 GLU A C 1
ATOM 614 O O . GLU A 1 74 ? -11.463 2.944 26.094 1.00 83.31 74 GLU A O 1
ATOM 619 N N . ARG A 1 75 ? -11.760 3.917 28.109 1.00 82.06 75 ARG A N 1
ATOM 620 C CA . ARG A 1 75 ? -12.823 4.837 27.681 1.00 82.06 75 ARG A CA 1
ATOM 621 C C . ARG A 1 75 ? -12.299 5.888 26.712 1.00 82.06 75 ARG A C 1
ATOM 623 O O . ARG A 1 75 ? -12.884 6.078 25.646 1.00 82.06 75 ARG A O 1
ATOM 630 N N . GLU A 1 76 ? -11.172 6.519 27.037 1.00 82.56 76 GLU A N 1
ATOM 631 C CA . GLU A 1 76 ? -10.512 7.496 26.161 1.00 82.56 76 GLU A CA 1
ATOM 632 C C . GLU A 1 76 ? -10.060 6.849 24.836 1.00 82.56 76 GLU A C 1
ATOM 634 O O . GLU A 1 76 ? -10.156 7.450 23.762 1.00 82.56 76 GLU A O 1
ATOM 639 N N . GLY A 1 77 ? -9.637 5.581 24.887 1.00 84.31 77 GLY A N 1
ATOM 640 C CA . GLY A 1 77 ? -9.219 4.798 23.726 1.00 84.31 77 GLY A CA 1
ATOM 641 C C . GLY A 1 77 ? -10.353 4.187 22.893 1.00 84.31 77 GLY A C 1
ATOM 642 O O . GLY A 1 77 ? -10.099 3.771 21.756 1.00 84.31 77 GLY A O 1
ATOM 643 N N . LEU A 1 78 ? -11.590 4.127 23.402 1.00 86.81 78 LEU A N 1
ATOM 644 C CA . LEU A 1 78 ? -12.700 3.398 22.773 1.00 86.81 78 LEU A CA 1
ATOM 645 C C . LEU A 1 78 ? -12.981 3.889 21.349 1.00 86.81 78 LEU A C 1
ATOM 647 O O . LEU A 1 78 ? -13.138 3.087 20.429 1.00 86.81 78 LEU A O 1
ATOM 651 N N . TYR A 1 79 ? -12.944 5.205 21.137 1.00 90.19 79 TYR A N 1
ATOM 652 C CA . TYR A 1 79 ? -13.130 5.802 19.815 1.00 90.19 79 TYR A CA 1
ATOM 653 C C . TYR A 1 79 ? -12.105 5.307 18.789 1.00 90.19 79 TYR A C 1
ATOM 655 O O . TYR A 1 79 ? -12.458 4.935 17.666 1.00 90.19 79 TYR A O 1
ATOM 663 N N . ALA A 1 80 ? -10.825 5.287 19.167 1.00 86.56 80 ALA A N 1
ATOM 664 C CA . ALA A 1 80 ? -9.763 4.814 18.289 1.00 86.56 80 ALA A CA 1
ATOM 665 C C . ALA A 1 80 ? -9.916 3.313 18.003 1.00 86.56 80 ALA A C 1
ATOM 667 O O . ALA A 1 80 ? -9.811 2.902 16.845 1.00 86.56 80 ALA A O 1
ATOM 668 N N . ARG A 1 81 ? -10.241 2.521 19.032 1.00 87.31 81 ARG A N 1
ATOM 669 C CA . ARG A 1 81 ? -10.418 1.065 18.934 1.00 87.31 81 ARG A CA 1
ATOM 670 C C . ARG A 1 81 ? -11.610 0.682 18.059 1.00 87.31 81 ARG A C 1
ATOM 672 O O . ARG A 1 81 ? -11.459 -0.172 17.191 1.00 87.31 81 ARG A O 1
ATOM 679 N N . LEU A 1 82 ? -12.758 1.348 18.200 1.00 88.81 82 LEU A N 1
ATOM 680 C CA . LEU A 1 82 ? -13.925 1.134 17.334 1.00 88.81 82 LEU A CA 1
ATOM 681 C C . LEU A 1 82 ? -13.623 1.487 15.883 1.00 88.81 82 LEU A C 1
ATOM 683 O O . LEU A 1 82 ? -13.908 0.714 14.969 1.00 88.81 82 LEU A O 1
ATOM 687 N N . LYS A 1 83 ? -12.978 2.634 15.654 1.00 88.06 83 LYS A N 1
ATOM 688 C CA . LYS A 1 83 ? -12.571 3.045 14.310 1.00 88.06 83 LYS A CA 1
ATOM 689 C C . LYS A 1 83 ? -11.599 2.045 13.684 1.00 88.06 83 LYS A C 1
ATOM 691 O O . LYS A 1 83 ? -11.699 1.760 12.490 1.00 88.06 83 LYS A O 1
ATOM 696 N N . GLU A 1 84 ? -10.646 1.526 14.450 1.00 85.44 84 GLU A N 1
ATOM 697 C CA . GLU A 1 84 ? -9.732 0.480 13.994 1.00 85.44 84 GLU A CA 1
ATOM 698 C C . GLU A 1 84 ? -10.477 -0.824 13.688 1.00 85.44 84 GLU A C 1
ATOM 700 O O . GLU A 1 84 ? -10.281 -1.397 12.614 1.00 85.44 84 GLU A O 1
ATOM 705 N N . TRP A 1 85 ? -11.380 -1.246 14.573 1.00 88.69 85 TRP A N 1
ATOM 706 C CA . TRP A 1 85 ? -12.205 -2.437 14.398 1.00 88.69 85 TRP A CA 1
ATOM 707 C C . TRP A 1 85 ? -13.038 -2.358 13.115 1.00 88.69 85 TRP A C 1
ATOM 709 O O . TRP A 1 85 ? -12.879 -3.204 12.236 1.00 88.69 85 TRP A O 1
ATOM 719 N N . PHE A 1 86 ? -13.808 -1.283 12.917 1.00 88.12 86 PHE A N 1
ATOM 720 C CA . PHE A 1 86 ? -14.586 -1.073 11.693 1.00 88.12 86 PHE A CA 1
ATOM 721 C C . PHE A 1 86 ? -13.703 -1.069 10.441 1.00 88.12 86 PHE A C 1
ATOM 723 O O . PHE A 1 86 ? -14.046 -1.663 9.414 1.00 88.12 86 PHE A O 1
ATOM 730 N N . ASN A 1 87 ? -12.532 -0.429 10.501 1.00 86.19 87 ASN A N 1
ATOM 731 C CA . ASN A 1 87 ? -11.585 -0.436 9.389 1.00 86.19 87 ASN A CA 1
ATOM 732 C C . ASN A 1 87 ? -11.048 -1.831 9.073 1.00 86.19 87 ASN A C 1
ATOM 734 O O . ASN A 1 87 ? -10.863 -2.117 7.890 1.00 86.19 87 ASN A O 1
ATOM 738 N N . ASN A 1 88 ? -10.798 -2.658 10.089 1.00 82.81 88 ASN A N 1
ATOM 739 C CA . ASN A 1 88 ? -10.297 -4.021 9.950 1.00 82.81 88 ASN A CA 1
ATOM 740 C C . ASN A 1 88 ? -11.381 -4.967 9.420 1.00 82.81 88 ASN A C 1
ATOM 742 O O . ASN A 1 88 ? -11.110 -5.703 8.473 1.00 82.81 88 ASN A O 1
ATOM 746 N N . CYS A 1 89 ? -12.605 -4.884 9.941 1.00 79.12 89 CYS A N 1
ATOM 747 C CA . CYS A 1 89 ? -13.746 -5.696 9.507 1.00 79.12 89 CYS A CA 1
ATOM 748 C C . CYS A 1 89 ? -14.182 -5.370 8.073 1.00 79.12 89 CYS A C 1
ATOM 750 O O . CYS A 1 89 ? -14.502 -6.261 7.294 1.00 79.12 89 CYS A O 1
ATOM 752 N N . THR A 1 90 ? -14.122 -4.095 7.685 1.00 77.81 90 THR A N 1
ATOM 753 C CA . THR A 1 90 ? -14.471 -3.643 6.322 1.00 77.81 90 THR A CA 1
ATOM 754 C C . THR A 1 90 ? -13.260 -3.503 5.412 1.00 77.81 90 THR A C 1
ATOM 756 O O . THR A 1 90 ? -13.330 -2.921 4.320 1.00 77.81 90 THR A O 1
ATOM 759 N N . ARG A 1 91 ? -12.092 -3.962 5.865 1.00 68.38 91 ARG A N 1
ATOM 760 C CA . ARG A 1 91 ? -10.921 -4.088 5.010 1.00 68.38 91 ARG A CA 1
ATOM 761 C C . ARG A 1 91 ? -11.269 -5.165 3.998 1.00 68.38 91 ARG A C 1
ATOM 763 O O . ARG A 1 91 ? -11.415 -6.323 4.366 1.00 68.38 91 ARG A O 1
ATOM 770 N N . GLU A 1 92 ? -11.416 -4.785 2.731 1.00 58.94 92 GLU A N 1
ATOM 771 C CA . GLU A 1 92 ? -11.522 -5.766 1.653 1.00 58.94 92 GLU A CA 1
ATOM 772 C C . GLU A 1 92 ? -10.417 -6.811 1.865 1.00 58.94 92 GLU A C 1
ATOM 774 O O . GLU A 1 92 ? -9.238 -6.444 1.985 1.00 58.94 92 GLU A O 1
ATOM 779 N N . LYS A 1 93 ? -10.785 -8.097 1.950 1.00 52.44 93 LYS A N 1
ATOM 780 C CA . LYS A 1 93 ? -9.833 -9.203 2.164 1.00 52.44 93 LYS A CA 1
ATOM 781 C C . LYS A 1 93 ? -8.681 -9.184 1.139 1.00 52.44 93 LYS A C 1
ATOM 783 O O . LYS A 1 93 ? -7.586 -9.643 1.440 1.00 52.44 93 LYS A O 1
ATOM 788 N N . GLY A 1 94 ? -8.859 -8.507 0.002 1.00 46.53 94 GLY A N 1
ATOM 789 C CA . GLY A 1 94 ? -7.834 -8.235 -1.007 1.00 46.53 94 GLY A CA 1
ATOM 790 C C . GLY A 1 94 ? -6.861 -7.080 -0.717 1.00 46.53 94 GLY A C 1
ATOM 791 O O . GLY A 1 94 ? -6.103 -6.713 -1.600 1.00 46.53 94 GLY A O 1
ATOM 792 N N . GLY A 1 95 ? -6.815 -6.449 0.461 1.00 45.16 95 GLY A N 1
ATOM 793 C CA . GLY A 1 95 ? -5.929 -5.291 0.700 1.00 45.16 95 GLY A CA 1
ATOM 794 C C . GLY A 1 95 ? -4.417 -5.591 0.644 1.00 45.16 95 GLY A C 1
ATOM 795 O O . GLY A 1 95 ? -3.625 -4.712 0.294 1.00 45.16 95 GLY A O 1
ATOM 796 N N . ARG A 1 96 ? -3.993 -6.820 0.977 1.00 46.81 96 ARG A N 1
ATOM 797 C CA . ARG A 1 96 ? -2.604 -7.278 0.757 1.00 46.81 96 ARG A CA 1
ATOM 798 C C . ARG A 1 96 ? -2.367 -7.627 -0.704 1.00 46.81 96 ARG A C 1
ATOM 800 O O . ARG A 1 96 ? -1.340 -7.242 -1.247 1.00 46.81 96 ARG A O 1
ATOM 807 N N . GLU A 1 97 ? -3.344 -8.258 -1.337 1.00 43.81 97 GLU A N 1
ATOM 808 C CA . GLU A 1 97 ? -3.296 -8.677 -2.733 1.00 43.81 97 GLU A CA 1
ATOM 809 C C . GLU A 1 97 ? -3.315 -7.473 -3.675 1.00 43.81 97 GLU A C 1
ATOM 811 O O . GLU A 1 97 ? -2.402 -7.319 -4.459 1.00 43.81 97 GLU A O 1
ATOM 816 N N . ARG A 1 98 ? -4.202 -6.488 -3.495 1.00 44.75 98 ARG A N 1
ATOM 817 C CA . ARG A 1 98 ? -4.197 -5.197 -4.206 1.00 44.75 98 ARG A CA 1
ATOM 818 C C . ARG A 1 98 ? -2.916 -4.394 -3.981 1.00 44.75 98 ARG A C 1
ATOM 820 O O . ARG A 1 98 ? -2.525 -3.658 -4.881 1.00 44.75 98 ARG A O 1
ATOM 827 N N . ARG A 1 99 ? -2.241 -4.507 -2.825 1.00 47.34 99 ARG A N 1
ATOM 828 C CA . ARG A 1 99 ? -0.912 -3.892 -2.595 1.00 47.34 99 ARG A CA 1
ATOM 829 C C . ARG A 1 99 ? 0.211 -4.682 -3.269 1.00 47.34 99 ARG A C 1
ATOM 831 O O . ARG A 1 99 ? 1.088 -4.053 -3.848 1.00 47.34 99 ARG A O 1
ATOM 838 N N . ALA A 1 100 ? 0.173 -6.012 -3.244 1.00 48.78 100 ALA A N 1
ATOM 839 C CA . ALA A 1 100 ? 1.100 -6.880 -3.972 1.00 48.78 100 ALA A CA 1
ATOM 840 C C . ALA A 1 100 ? 0.936 -6.713 -5.490 1.00 48.78 100 ALA A C 1
ATOM 842 O O . ALA A 1 100 ? 1.914 -6.531 -6.200 1.00 48.78 100 ALA A O 1
ATOM 843 N N . ILE A 1 101 ? -0.301 -6.619 -5.964 1.00 47.56 101 ILE A N 1
ATOM 844 C CA . ILE A 1 101 ? -0.699 -6.342 -7.338 1.00 47.56 101 ILE A CA 1
ATOM 845 C C . ILE A 1 101 ? -0.342 -4.900 -7.708 1.00 47.56 101 ILE A C 1
ATOM 847 O O . ILE A 1 101 ? 0.258 -4.708 -8.748 1.00 47.56 101 ILE A O 1
ATOM 851 N N . LYS A 1 102 ? -0.588 -3.868 -6.879 1.00 48.34 102 LYS A N 1
ATOM 852 C CA . LYS A 1 102 ? -0.066 -2.504 -7.148 1.00 48.34 102 LYS A CA 1
ATOM 853 C C . LYS A 1 102 ? 1.463 -2.474 -7.197 1.00 48.34 102 LYS A C 1
ATOM 855 O O . LYS A 1 102 ? 2.020 -1.711 -7.983 1.00 48.34 102 LYS A O 1
ATOM 860 N N . LYS A 1 103 ? 2.135 -3.291 -6.380 1.00 48.31 103 LYS A N 1
ATOM 861 C CA . LYS A 1 103 ? 3.592 -3.455 -6.401 1.00 48.31 103 LYS A CA 1
ATOM 862 C C . LYS A 1 103 ? 4.019 -4.099 -7.723 1.00 48.31 103 LYS A C 1
ATOM 864 O O . LYS A 1 103 ? 4.828 -3.497 -8.410 1.00 48.31 103 LYS A O 1
ATOM 869 N N . ILE A 1 104 ? 3.408 -5.202 -8.158 1.00 50.16 104 ILE A N 1
ATOM 870 C CA . ILE A 1 104 ? 3.662 -5.840 -9.466 1.00 50.16 104 ILE A CA 1
ATOM 871 C C . ILE A 1 104 ? 3.351 -4.868 -10.628 1.00 50.16 104 ILE A C 1
ATOM 873 O O . ILE A 1 104 ? 4.212 -4.644 -11.475 1.00 50.16 104 ILE A O 1
ATOM 877 N N . LYS A 1 105 ? 2.199 -4.178 -10.588 1.00 51.84 105 LYS A N 1
ATOM 878 C CA . LYS A 1 105 ? 1.724 -3.166 -11.558 1.00 51.84 105 LYS A CA 1
ATOM 879 C C . LYS A 1 105 ? 2.679 -1.980 -11.744 1.00 51.84 105 LYS A C 1
ATOM 881 O O . LYS A 1 105 ? 2.743 -1.435 -12.839 1.00 51.84 105 LYS A O 1
ATOM 886 N N . LYS A 1 106 ? 3.410 -1.563 -10.700 1.00 54.69 106 LYS A N 1
ATOM 887 C CA . LYS A 1 106 ? 4.458 -0.522 -10.786 1.00 54.69 106 LYS A CA 1
ATOM 888 C C . LYS A 1 106 ? 5.852 -1.073 -11.098 1.00 54.69 106 LYS A C 1
ATOM 890 O O . LYS A 1 106 ? 6.728 -0.291 -11.451 1.00 54.69 106 LYS A O 1
ATOM 895 N N . THR A 1 107 ? 6.080 -2.376 -10.928 1.00 60.31 107 THR A N 1
ATOM 896 C CA . THR A 1 107 ? 7.425 -2.964 -11.036 1.00 60.31 107 THR A CA 1
ATOM 897 C C . THR A 1 107 ? 7.750 -3.408 -12.460 1.00 60.31 107 THR A C 1
ATOM 899 O O . THR A 1 107 ? 8.917 -3.426 -12.816 1.00 60.31 107 THR A O 1
ATOM 902 N N . ILE A 1 108 ? 6.779 -3.736 -13.315 1.00 74.12 108 ILE A N 1
ATOM 903 C CA . ILE A 1 108 ? 7.090 -4.115 -14.703 1.00 74.12 108 ILE A CA 1
ATOM 904 C C . ILE A 1 108 ? 7.118 -2.860 -15.581 1.00 74.12 108 ILE A C 1
ATOM 906 O O . ILE A 1 108 ? 6.088 -2.284 -15.915 1.00 74.12 108 ILE A O 1
ATOM 910 N N . THR A 1 109 ? 8.332 -2.423 -15.913 1.00 85.56 109 THR A N 1
ATOM 911 C CA . THR A 1 109 ? 8.625 -1.302 -16.818 1.00 85.56 109 THR A CA 1
ATOM 912 C C . THR A 1 109 ? 9.464 -1.807 -17.986 1.00 85.56 109 THR A C 1
ATOM 914 O O . THR A 1 109 ? 10.181 -2.798 -17.820 1.00 85.56 109 THR A O 1
ATOM 917 N N . ALA A 1 110 ? 9.447 -1.103 -19.124 1.00 85.38 110 ALA A N 1
ATOM 918 C CA . ALA A 1 110 ? 10.326 -1.403 -20.259 1.00 85.38 110 ALA A CA 1
ATOM 919 C C . ALA A 1 110 ? 11.786 -1.545 -19.800 1.00 85.38 110 ALA A C 1
ATOM 921 O O . ALA A 1 110 ? 12.445 -2.527 -20.105 1.00 85.38 110 ALA A O 1
ATOM 922 N N . ARG A 1 111 ? 12.244 -0.654 -18.911 1.00 90.44 111 ARG A N 1
ATOM 923 C CA . ARG A 1 111 ? 13.572 -0.721 -18.287 1.00 90.44 111 ARG A CA 1
ATOM 924 C C . ARG A 1 111 ? 13.870 -2.054 -17.595 1.00 90.44 111 ARG A C 1
ATOM 926 O O . ARG A 1 111 ? 14.982 -2.558 -17.700 1.00 90.44 111 ARG A O 1
ATOM 933 N N . ILE A 1 112 ? 12.913 -2.614 -16.856 1.00 89.25 112 ILE A N 1
ATOM 934 C CA . ILE A 1 112 ? 13.099 -3.889 -16.148 1.00 89.25 112 ILE A CA 1
ATOM 935 C C . ILE A 1 112 ? 13.067 -5.069 -17.117 1.00 89.25 112 ILE A C 1
ATOM 937 O O . ILE A 1 112 ? 13.835 -6.012 -16.932 1.00 89.25 112 ILE A O 1
ATOM 941 N N . LEU A 1 113 ? 12.223 -5.011 -18.148 1.00 88.88 113 LEU A N 1
ATOM 942 C CA . LEU A 1 113 ? 12.199 -6.021 -19.204 1.00 88.88 113 LEU A CA 1
ATOM 943 C C . LEU A 1 113 ? 13.513 -6.015 -19.997 1.00 88.88 113 LEU A C 1
ATOM 945 O O . LEU A 1 113 ? 14.145 -7.061 -20.103 1.00 88.88 113 LEU A O 1
ATOM 949 N N . ILE A 1 114 ? 13.989 -4.840 -20.411 1.00 90.69 114 ILE A N 1
ATOM 950 C CA . ILE A 1 114 ? 15.277 -4.637 -21.088 1.00 90.69 114 ILE A CA 1
ATOM 951 C C . ILE A 1 114 ? 16.433 -5.116 -20.204 1.00 90.69 114 ILE A C 1
ATOM 953 O O . ILE A 1 114 ? 17.260 -5.906 -20.645 1.00 90.69 114 ILE A O 1
ATOM 957 N N . SER A 1 115 ? 16.463 -4.726 -18.923 1.00 90.88 115 SER A N 1
ATOM 958 C CA . SER A 1 115 ? 17.527 -5.144 -17.994 1.00 90.88 115 SER A CA 1
ATOM 959 C C . SER A 1 115 ? 17.596 -6.659 -17.797 1.00 90.88 115 SER A C 1
ATOM 961 O O . SER A 1 115 ? 18.672 -7.194 -17.527 1.00 90.88 115 SER A O 1
ATOM 963 N N . LYS A 1 116 ? 16.456 -7.355 -17.906 1.00 89.94 116 LYS A N 1
ATOM 964 C CA . LYS A 1 116 ? 16.392 -8.819 -17.863 1.00 89.94 116 LYS A CA 1
ATOM 965 C C . LYS A 1 116 ? 16.831 -9.429 -19.190 1.00 89.94 116 LYS A C 1
ATOM 967 O O . LYS A 1 116 ? 17.721 -10.276 -19.168 1.00 89.94 116 LYS A O 1
ATOM 972 N N . HIS A 1 117 ? 16.242 -8.981 -20.297 1.00 92.94 117 HIS A N 1
ATOM 973 C CA . HIS A 1 117 ? 16.483 -9.504 -21.640 1.00 92.94 117 HIS A CA 1
ATOM 974 C C . HIS A 1 117 ? 17.957 -9.353 -22.046 1.00 92.94 117 HIS A C 1
ATOM 976 O O . HIS A 1 117 ? 18.620 -10.342 -22.343 1.00 92.94 117 HIS A O 1
ATOM 982 N N . TYR A 1 118 ? 18.514 -8.152 -21.887 1.00 93.75 118 TYR A N 1
ATOM 983 C CA . TYR A 1 118 ? 19.892 -7.805 -22.246 1.00 93.75 118 TYR A CA 1
ATOM 984 C C . TYR A 1 118 ? 20.860 -7.913 -21.063 1.00 93.75 118 TYR A C 1
ATOM 986 O O . TYR A 1 118 ? 21.821 -7.156 -20.924 1.00 93.75 118 TYR A O 1
ATOM 994 N N . THR A 1 119 ? 20.624 -8.863 -20.149 1.00 92.69 119 THR A N 1
ATOM 995 C CA . THR A 1 119 ? 21.509 -9.047 -18.984 1.00 92.69 119 THR A CA 1
ATOM 996 C C . THR A 1 119 ? 22.955 -9.309 -19.406 1.00 92.69 119 THR A C 1
ATOM 998 O O . THR A 1 119 ? 23.870 -8.845 -18.721 1.00 92.69 119 THR A O 1
ATOM 1001 N N . LYS A 1 120 ? 23.166 -10.060 -20.494 1.00 93.94 120 LYS A N 1
ATOM 1002 C CA . LYS A 1 120 ? 24.503 -10.418 -20.983 1.00 93.94 120 LYS A CA 1
ATOM 1003 C C . LYS A 1 120 ? 25.259 -9.208 -21.529 1.00 93.94 120 LYS A C 1
ATOM 1005 O O . LYS A 1 120 ? 26.453 -9.125 -21.278 1.00 93.94 120 LYS A O 1
ATOM 1010 N N . ASP A 1 121 ? 24.563 -8.254 -22.135 1.00 93.12 121 ASP A N 1
ATOM 1011 C CA . ASP A 1 121 ? 25.163 -7.061 -22.750 1.00 93.12 121 ASP A CA 1
ATOM 1012 C C . ASP A 1 121 ? 25.358 -5.930 -21.730 1.00 93.12 121 ASP A C 1
ATOM 1014 O O . ASP A 1 121 ? 26.380 -5.246 -21.708 1.00 93.12 121 ASP A O 1
ATOM 1018 N N . ILE A 1 122 ? 24.437 -5.805 -20.769 1.00 94.06 122 ILE A N 1
ATOM 1019 C CA . ILE A 1 122 ? 24.519 -4.814 -19.684 1.00 94.06 122 ILE A CA 1
ATOM 1020 C C . ILE A 1 122 ? 25.606 -5.174 -18.656 1.00 94.06 122 ILE A C 1
ATOM 1022 O O . ILE A 1 122 ? 26.172 -4.293 -18.002 1.00 94.06 122 ILE A O 1
ATOM 1026 N N . SER A 1 123 ? 25.898 -6.463 -18.454 1.00 93.88 123 SER A N 1
ATOM 1027 C CA . SER A 1 123 ? 26.826 -6.899 -17.396 1.00 93.88 123 SER A CA 1
ATOM 1028 C C . SER A 1 123 ? 28.284 -6.459 -17.628 1.00 93.88 123 SER A C 1
ATOM 1030 O O . SER A 1 123 ? 28.874 -5.947 -16.673 1.00 93.88 123 SER A O 1
ATOM 1032 N N . PRO A 1 124 ? 28.859 -6.567 -18.843 1.00 95.50 124 PRO A N 1
ATOM 1033 C CA . PRO A 1 124 ? 30.167 -6.000 -19.168 1.00 95.50 124 PRO A CA 1
ATOM 1034 C C . PRO A 1 124 ? 30.237 -4.484 -18.954 1.00 95.50 124 PRO A C 1
ATOM 1036 O O . PRO A 1 124 ? 31.194 -3.998 -18.353 1.00 95.50 124 PRO A O 1
ATOM 1039 N N . ILE A 1 125 ? 29.197 -3.738 -19.351 1.00 95.38 125 ILE A N 1
ATOM 1040 C CA . ILE A 1 125 ? 29.112 -2.283 -19.132 1.00 95.38 125 ILE A CA 1
ATOM 1041 C C . ILE A 1 125 ? 29.141 -1.974 -17.628 1.00 95.38 125 ILE A C 1
ATOM 1043 O O . ILE A 1 125 ? 29.892 -1.112 -17.174 1.00 95.38 125 ILE A O 1
ATOM 1047 N N . ALA A 1 126 ? 28.378 -2.721 -16.825 1.00 94.69 126 ALA A N 1
ATOM 1048 C CA . ALA A 1 126 ? 28.360 -2.564 -15.371 1.00 94.69 126 ALA A CA 1
ATOM 1049 C C . ALA A 1 126 ? 29.712 -2.894 -14.721 1.00 94.69 126 ALA A C 1
ATOM 1051 O O . ALA A 1 126 ? 30.090 -2.255 -13.738 1.00 94.69 126 ALA A O 1
ATOM 1052 N N . GLN A 1 127 ? 30.434 -3.885 -15.250 1.00 94.38 127 GLN A N 1
ATOM 1053 C CA . GLN A 1 127 ? 31.775 -4.228 -14.787 1.00 94.38 127 GLN A CA 1
ATOM 1054 C C . GLN A 1 127 ? 32.766 -3.109 -15.105 1.00 94.38 127 GLN A C 1
ATOM 1056 O O . GLN A 1 127 ? 33.485 -2.694 -14.201 1.00 94.38 127 GLN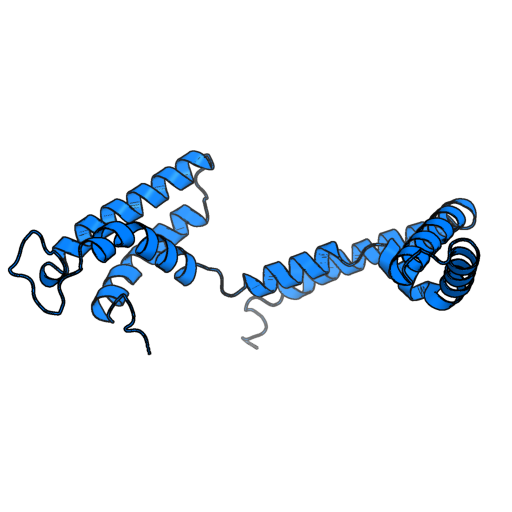 A O 1
ATOM 1061 N N . ARG A 1 128 ? 32.739 -2.566 -16.328 1.00 95.69 128 ARG A N 1
ATOM 1062 C CA . ARG A 1 128 ? 33.568 -1.421 -16.729 1.00 95.69 128 ARG A CA 1
ATOM 1063 C C . ARG A 1 128 ? 33.328 -0.206 -15.829 1.00 95.69 128 ARG A C 1
ATOM 1065 O O . ARG A 1 128 ? 34.275 0.296 -15.239 1.00 95.69 128 ARG A O 1
ATOM 1072 N N . ILE A 1 129 ? 32.065 0.175 -15.616 1.00 94.38 129 ILE A N 1
ATOM 1073 C CA . ILE A 1 129 ? 31.688 1.296 -14.732 1.00 94.38 129 ILE A CA 1
ATOM 1074 C C . ILE A 1 129 ? 32.229 1.104 -13.311 1.00 94.38 129 ILE A C 1
ATOM 1076 O O . ILE A 1 129 ? 32.646 2.058 -12.664 1.00 94.38 129 ILE A O 1
ATOM 1080 N N . ARG A 1 130 ? 32.215 -0.130 -12.799 1.00 95.19 130 ARG A N 1
ATOM 1081 C CA . ARG A 1 130 ? 32.724 -0.428 -11.456 1.00 95.19 130 ARG A CA 1
ATOM 1082 C C . ARG A 1 130 ? 34.251 -0.485 -11.400 1.00 95.19 130 ARG A C 1
ATOM 1084 O O . ARG A 1 130 ? 34.820 -0.234 -10.346 1.00 95.19 130 ARG A O 1
ATOM 1091 N N . SER A 1 131 ? 34.912 -0.841 -12.496 1.00 93.94 131 SER A N 1
ATOM 1092 C CA . SER A 1 131 ? 36.369 -0.746 -12.607 1.00 93.94 131 SER A CA 1
ATOM 1093 C C . SER A 1 131 ? 36.833 0.712 -12.652 1.00 93.94 131 SER A C 1
ATOM 1095 O O . SER A 1 131 ? 37.857 1.027 -12.057 1.00 93.94 131 SER A O 1
ATOM 1097 N N . GLU A 1 132 ? 36.070 1.588 -13.307 1.00 94.31 132 GLU A N 1
ATOM 1098 C CA . GLU A 1 132 ? 36.325 3.035 -13.375 1.00 94.31 132 GLU A CA 1
ATOM 1099 C C . GLU A 1 132 ? 35.999 3.750 -12.054 1.00 94.31 132 GLU A C 1
ATOM 1101 O O . GLU A 1 132 ? 36.728 4.648 -11.641 1.00 94.31 132 GLU A O 1
ATOM 1106 N N . ASP A 1 133 ? 34.941 3.322 -11.359 1.00 92.62 133 ASP A N 1
ATOM 1107 C CA . ASP A 1 133 ? 34.560 3.824 -10.037 1.00 92.62 133 ASP A CA 1
ATOM 1108 C C . ASP A 1 133 ? 34.316 2.659 -9.053 1.00 92.62 133 ASP A C 1
ATOM 1110 O O . ASP A 1 133 ? 33.178 2.195 -8.872 1.00 92.62 133 ASP A O 1
ATOM 1114 N N . PRO A 1 134 ? 35.384 2.179 -8.381 1.00 91.38 134 PRO A N 1
ATOM 1115 C CA . PRO A 1 134 ? 35.303 1.069 -7.431 1.00 91.38 134 PRO A CA 1
ATOM 1116 C C . PRO A 1 134 ? 34.449 1.357 -6.193 1.00 91.38 134 PRO A C 1
ATOM 1118 O O . PRO A 1 134 ? 34.048 0.415 -5.502 1.00 91.38 134 PRO A O 1
ATOM 1121 N N . SER A 1 135 ? 34.157 2.632 -5.906 1.00 92.75 135 SER A N 1
ATOM 1122 C CA . SER A 1 135 ? 33.328 3.039 -4.766 1.00 92.75 135 SER A CA 1
ATOM 1123 C C . SER A 1 135 ? 31.843 2.717 -4.975 1.00 92.75 135 SER A C 1
ATOM 1125 O O . SER A 1 135 ? 31.076 2.610 -4.012 1.00 92.75 135 SER A O 1
ATOM 1127 N N . LEU A 1 136 ? 31.422 2.496 -6.227 1.00 92.38 136 LEU A N 1
ATOM 1128 C CA . LEU A 1 136 ? 30.045 2.145 -6.544 1.00 92.38 136 LEU A CA 1
ATOM 1129 C C . LEU A 1 136 ? 29.699 0.731 -6.082 1.00 92.38 136 LEU A C 1
ATOM 1131 O O . LEU A 1 136 ? 30.357 -0.268 -6.395 1.00 92.38 136 LEU A O 1
ATOM 1135 N N . SER A 1 137 ? 28.543 0.626 -5.426 1.00 94.62 137 SER A N 1
ATOM 1136 C CA . SER A 1 137 ? 27.930 -0.673 -5.178 1.00 94.62 137 SER A CA 1
ATOM 1137 C C . SER A 1 137 ? 27.608 -1.377 -6.502 1.00 94.62 137 SER A C 1
ATOM 1139 O O . SER A 1 137 ? 27.267 -0.752 -7.511 1.00 94.62 137 SER A O 1
ATOM 1141 N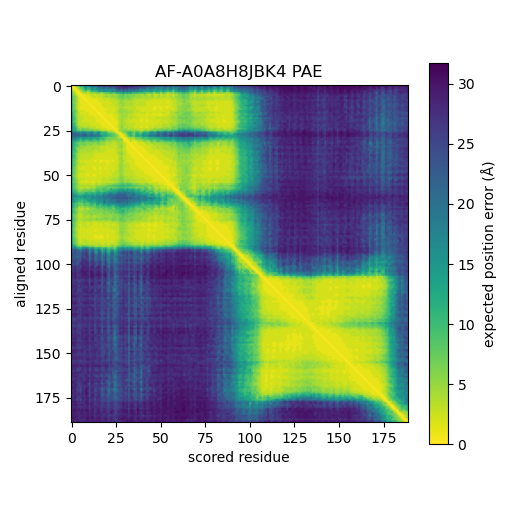 N . ARG A 1 138 ? 27.642 -2.714 -6.491 1.00 90.12 138 ARG A N 1
ATOM 1142 C CA . ARG A 1 138 ? 27.307 -3.547 -7.661 1.00 90.12 138 ARG A CA 1
ATOM 1143 C C . ARG A 1 138 ? 25.931 -3.206 -8.251 1.00 90.12 138 ARG A C 1
ATOM 1145 O O . ARG A 1 138 ? 25.756 -3.237 -9.467 1.00 90.12 138 ARG A O 1
ATOM 1152 N N . ILE A 1 139 ? 24.966 -2.871 -7.393 1.00 92.12 139 ILE A N 1
ATOM 1153 C CA . ILE A 1 139 ? 23.612 -2.480 -7.802 1.00 92.12 139 ILE A CA 1
ATOM 1154 C C . ILE A 1 139 ? 23.633 -1.106 -8.480 1.00 92.12 139 ILE A C 1
ATOM 1156 O O . ILE A 1 139 ? 23.032 -0.945 -9.541 1.00 92.12 139 ILE A O 1
ATOM 1160 N N . ALA A 1 140 ? 24.351 -0.130 -7.915 1.00 92.38 140 ALA A N 1
ATOM 1161 C CA . ALA A 1 140 ? 24.471 1.202 -8.505 1.00 92.38 140 ALA A CA 1
ATOM 1162 C C . ALA A 1 140 ? 25.149 1.156 -9.885 1.00 92.38 140 ALA A C 1
ATOM 1164 O O . ALA A 1 140 ? 24.638 1.756 -10.830 1.00 92.38 140 ALA A O 1
ATOM 1165 N N . ALA A 1 141 ? 26.228 0.380 -10.029 1.00 93.25 141 ALA A N 1
ATOM 1166 C CA . ALA A 1 141 ? 26.904 0.177 -11.311 1.00 93.25 141 ALA A CA 1
ATOM 1167 C C . ALA A 1 141 ? 25.978 -0.468 -12.359 1.00 93.25 141 ALA A C 1
ATOM 1169 O O . ALA A 1 141 ? 25.890 0.011 -13.488 1.00 93.25 141 ALA A O 1
ATOM 1170 N N . ARG A 1 142 ? 25.203 -1.496 -11.979 1.00 93.56 142 ARG A N 1
ATOM 1171 C CA . ARG A 1 142 ? 24.226 -2.130 -12.882 1.00 93.56 142 ARG A CA 1
ATOM 1172 C C . ARG A 1 142 ? 23.091 -1.186 -13.281 1.00 93.56 142 ARG A C 1
ATOM 1174 O O . ARG A 1 142 ? 22.658 -1.212 -14.432 1.00 93.56 142 ARG A O 1
ATOM 1181 N N . ASN A 1 143 ? 22.620 -0.339 -12.367 1.00 92.81 143 ASN A N 1
ATOM 1182 C CA . ASN A 1 143 ? 21.610 0.670 -12.680 1.00 92.81 143 ASN A CA 1
ATOM 1183 C C . ASN A 1 143 ? 22.144 1.713 -13.667 1.00 92.81 143 ASN A C 1
ATOM 1185 O O . ASN A 1 143 ? 21.435 2.034 -14.619 1.00 92.81 143 ASN A O 1
ATOM 1189 N N . LYS A 1 144 ? 23.381 2.195 -13.482 1.00 94.00 144 LYS A N 1
ATOM 1190 C CA . LYS A 1 144 ? 24.035 3.102 -14.438 1.00 94.00 144 LYS A CA 1
ATOM 1191 C C . LYS A 1 144 ? 24.182 2.446 -15.814 1.00 94.00 144 LYS A C 1
ATOM 1193 O O . LYS A 1 144 ? 23.711 3.013 -16.792 1.00 94.00 144 LYS A O 1
ATOM 1198 N N . ALA A 1 145 ? 24.703 1.219 -15.866 1.00 95.50 145 ALA A N 1
ATOM 1199 C CA . ALA A 1 145 ? 24.843 0.454 -17.106 1.00 95.50 145 ALA A CA 1
ATOM 1200 C C . ALA A 1 145 ? 23.508 0.246 -17.834 1.00 95.50 145 ALA A C 1
ATOM 1202 O O . ALA A 1 145 ? 23.420 0.433 -19.038 1.00 95.50 145 ALA A O 1
ATOM 1203 N N . THR A 1 146 ? 22.446 -0.086 -17.094 1.00 93.88 146 THR A N 1
ATOM 1204 C CA . THR A 1 146 ? 21.101 -0.255 -17.668 1.00 93.88 146 THR A CA 1
ATOM 1205 C C . THR A 1 146 ? 20.564 1.061 -18.237 1.00 93.88 146 THR A C 1
ATOM 1207 O O . THR A 1 146 ? 19.869 1.040 -19.243 1.00 93.88 146 THR A O 1
ATOM 1210 N N . THR A 1 147 ? 20.849 2.209 -17.606 1.00 94.56 147 THR A N 1
ATOM 1211 C CA . THR A 1 147 ? 20.473 3.513 -18.181 1.00 94.56 147 THR A CA 1
ATOM 1212 C C . THR A 1 147 ? 21.228 3.765 -19.474 1.00 94.56 147 THR A C 1
ATOM 1214 O O . THR A 1 147 ? 20.588 4.070 -20.467 1.00 94.56 147 THR A O 1
ATOM 1217 N N . GLN A 1 148 ? 22.554 3.605 -19.459 1.00 94.25 148 GLN A N 1
ATOM 1218 C CA . GLN A 1 148 ? 23.393 3.832 -20.633 1.00 94.25 148 GLN A CA 1
ATOM 1219 C C . GLN A 1 148 ? 22.932 2.978 -21.819 1.00 94.25 148 GLN A C 1
ATOM 1221 O O . GLN A 1 148 ? 22.648 3.517 -22.878 1.00 94.25 148 GLN A O 1
ATOM 1226 N N . PHE A 1 149 ? 22.734 1.680 -21.591 1.00 95.06 149 PHE A N 1
ATOM 1227 C CA . PHE A 1 149 ? 22.269 0.748 -22.615 1.00 95.06 149 PHE A CA 1
ATOM 1228 C C . PHE A 1 149 ? 20.895 1.122 -23.195 1.00 95.06 149 PHE A C 1
ATOM 1230 O O . PHE A 1 149 ? 20.654 0.968 -24.384 1.00 95.06 149 PHE A O 1
ATOM 1237 N N . ILE A 1 150 ? 19.974 1.633 -22.369 1.00 93.56 150 ILE A N 1
ATOM 1238 C CA . ILE A 1 150 ? 18.657 2.082 -22.847 1.00 93.56 150 ILE A CA 1
ATOM 1239 C C . ILE A 1 150 ? 18.768 3.357 -23.683 1.00 93.56 150 ILE A C 1
ATOM 1241 O O . ILE A 1 150 ? 18.036 3.495 -24.657 1.00 93.56 150 ILE A O 1
ATOM 1245 N N . GLU A 1 151 ? 19.627 4.301 -23.297 1.00 93.12 151 GLU A N 1
ATOM 1246 C CA . GLU A 1 15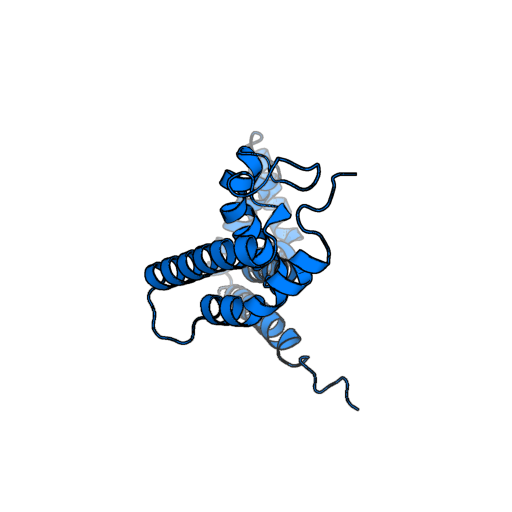1 ? 19.828 5.516 -24.094 1.00 93.12 151 GLU A CA 1
ATOM 1247 C C . GLU A 1 151 ? 20.495 5.201 -25.439 1.00 93.12 151 GLU A C 1
ATOM 1249 O O . GLU A 1 151 ? 20.083 5.762 -26.447 1.00 93.12 151 GLU A O 1
ATOM 1254 N N . GLU A 1 152 ? 21.440 4.256 -25.472 1.00 91.12 152 GLU A N 1
ATOM 1255 C CA . GLU A 1 152 ? 22.030 3.734 -26.714 1.00 91.12 152 GLU A CA 1
ATOM 1256 C C . GLU A 1 152 ? 20.957 3.049 -27.581 1.00 91.12 152 GLU A C 1
ATOM 1258 O O . GLU A 1 152 ? 20.760 3.426 -28.734 1.00 91.12 152 GLU A O 1
ATOM 1263 N N . MET A 1 153 ? 20.154 2.149 -27.001 1.00 90.50 153 MET A N 1
ATOM 1264 C CA . MET A 1 153 ? 19.066 1.453 -27.702 1.00 90.50 153 MET A CA 1
ATOM 1265 C C . MET A 1 153 ? 18.034 2.406 -28.316 1.00 90.50 153 MET A C 1
ATOM 1267 O O . MET A 1 153 ? 17.597 2.182 -29.434 1.00 90.50 153 MET A O 1
ATOM 1271 N N . LYS A 1 154 ? 17.649 3.490 -27.633 1.00 90.31 154 LYS A N 1
ATOM 1272 C CA . LYS A 1 154 ? 16.701 4.474 -28.192 1.00 90.31 154 LYS A CA 1
ATOM 1273 C C . LYS A 1 154 ? 17.203 5.141 -29.475 1.00 90.31 154 LYS A C 1
ATOM 1275 O O . LYS A 1 154 ? 16.387 5.657 -30.233 1.00 90.31 154 LYS A O 1
ATOM 1280 N N . VAL A 1 155 ? 18.519 5.212 -29.660 1.00 89.62 155 VAL A N 1
ATOM 1281 C CA . VAL A 1 155 ? 19.152 5.846 -30.821 1.00 89.62 155 VAL A CA 1
ATOM 1282 C C . VAL A 1 155 ? 19.447 4.811 -31.902 1.00 89.62 155 VAL A C 1
ATOM 1284 O O . VAL A 1 155 ? 19.196 5.075 -33.073 1.00 89.62 155 VAL A O 1
ATOM 1287 N N . GLU A 1 156 ? 19.973 3.650 -31.515 1.00 91.81 156 GLU A N 1
ATOM 1288 C CA . GLU A 1 156 ? 20.429 2.610 -32.444 1.00 91.81 156 GLU A CA 1
ATOM 1289 C C . GLU A 1 156 ? 19.295 1.704 -32.940 1.00 91.81 156 GLU A C 1
ATOM 1291 O O . GLU A 1 156 ? 19.312 1.293 -34.098 1.00 91.81 156 GLU A O 1
ATOM 1296 N N . ASP A 1 157 ? 18.307 1.418 -32.088 1.00 88.38 157 ASP A N 1
ATOM 1297 C CA . ASP A 1 157 ? 17.162 0.553 -32.391 1.00 88.38 157 ASP A CA 1
ATOM 1298 C C . ASP A 1 157 ? 15.885 1.045 -31.667 1.00 88.38 157 ASP A C 1
ATOM 1300 O O . ASP A 1 157 ? 15.427 0.459 -30.671 1.00 88.38 157 ASP A O 1
ATOM 1304 N N . PRO A 1 158 ? 15.312 2.178 -32.120 1.00 85.88 158 PRO A N 1
ATOM 1305 C CA . PRO A 1 158 ? 14.119 2.757 -31.504 1.00 85.88 158 PRO A CA 1
ATOM 1306 C C . PRO A 1 158 ? 12.905 1.820 -31.571 1.00 85.88 158 PRO A C 1
ATOM 1308 O O . PRO A 1 158 ? 12.087 1.826 -30.646 1.00 85.88 158 PRO A O 1
ATOM 1311 N N . ASP A 1 159 ? 12.813 0.990 -32.613 1.00 84.38 159 ASP A N 1
ATOM 1312 C CA . ASP A 1 159 ? 11.712 0.046 -32.817 1.00 84.38 159 ASP A CA 1
ATOM 1313 C C . ASP A 1 159 ? 11.734 -1.056 -31.750 1.00 84.38 159 ASP A C 1
ATOM 1315 O O . ASP A 1 159 ? 10.705 -1.395 -31.159 1.00 84.38 159 ASP A O 1
ATOM 1319 N N . GLU A 1 160 ? 12.913 -1.597 -31.440 1.00 85.69 160 GLU A N 1
ATOM 1320 C CA . GLU A 1 160 ? 13.069 -2.580 -30.369 1.00 85.69 160 GLU A CA 1
ATOM 1321 C C . GLU A 1 160 ? 12.775 -1.964 -28.993 1.00 85.69 160 GLU A C 1
ATOM 1323 O O . GLU A 1 160 ? 12.097 -2.579 -28.160 1.00 85.69 160 GLU A O 1
ATOM 1328 N N . TYR A 1 161 ? 13.184 -0.714 -28.752 1.00 86.44 161 TYR A N 1
ATOM 1329 C CA . TYR A 1 161 ? 12.804 -0.001 -27.530 1.00 86.44 161 TYR A CA 1
ATOM 1330 C C . TYR A 1 161 ? 11.279 0.156 -27.399 1.00 86.44 161 TYR A C 1
ATOM 1332 O O . TYR A 1 161 ? 10.719 -0.073 -26.317 1.00 86.44 161 TYR A O 1
ATOM 1340 N N . GLU A 1 162 ? 10.596 0.514 -28.488 1.00 85.69 162 GLU A N 1
ATOM 1341 C CA . GLU A 1 162 ? 9.138 0.632 -28.527 1.00 85.69 162 GLU A CA 1
ATOM 1342 C C . GLU A 1 162 ? 8.453 -0.717 -28.272 1.00 85.69 162 GLU A C 1
ATOM 1344 O O . GLU A 1 162 ? 7.514 -0.785 -27.473 1.00 85.69 162 GLU A O 1
ATOM 1349 N N . ARG A 1 163 ? 8.976 -1.823 -28.817 1.00 86.69 163 ARG A N 1
ATOM 1350 C CA . ARG A 1 163 ? 8.467 -3.173 -28.508 1.00 86.69 163 ARG A CA 1
ATOM 1351 C C . A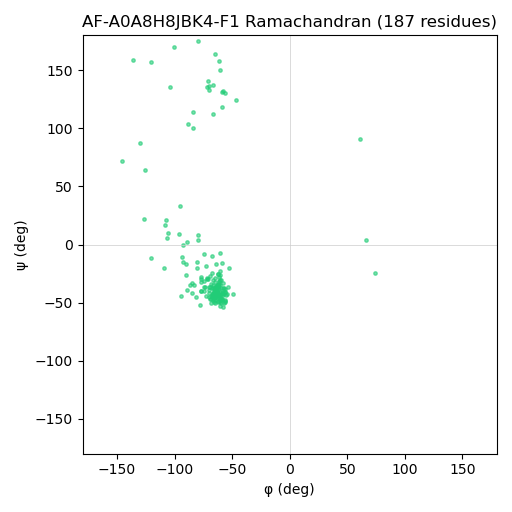RG A 1 163 ? 8.491 -3.473 -27.015 1.00 86.69 163 ARG A C 1
ATOM 1353 O O . ARG A 1 163 ? 7.519 -4.013 -26.491 1.00 86.69 163 ARG A O 1
ATOM 1360 N N . PHE A 1 164 ? 9.541 -3.087 -26.288 1.00 86.56 164 PHE A N 1
ATOM 1361 C CA . PHE A 1 164 ? 9.573 -3.258 -24.830 1.00 86.56 164 PHE A CA 1
ATOM 1362 C C . PHE A 1 164 ? 8.594 -2.343 -24.087 1.00 86.56 164 PHE A C 1
ATOM 1364 O O . PHE A 1 164 ? 8.139 -2.705 -22.995 1.00 86.56 164 PHE A O 1
ATOM 1371 N N . GLN A 1 165 ? 8.251 -1.179 -24.644 1.00 86.38 165 GLN A N 1
ATOM 1372 C CA . GLN A 1 165 ? 7.199 -0.312 -24.102 1.00 86.38 165 GLN A CA 1
ATOM 1373 C C . GLN A 1 165 ? 5.816 -0.939 -24.277 1.00 86.38 165 GLN A C 1
ATOM 1375 O O . GLN A 1 165 ? 5.062 -1.013 -23.300 1.00 86.38 165 GLN A O 1
ATOM 1380 N N . VAL A 1 166 ? 5.519 -1.444 -25.477 1.00 84.25 166 VAL A N 1
ATOM 1381 C CA . VAL A 1 166 ? 4.274 -2.160 -25.791 1.00 84.25 166 VAL A CA 1
ATOM 1382 C C . VAL A 1 166 ? 4.169 -3.427 -24.947 1.00 84.25 166 VAL A C 1
ATOM 1384 O O . VAL A 1 166 ? 3.199 -3.597 -24.221 1.00 84.25 166 VAL A O 1
ATOM 138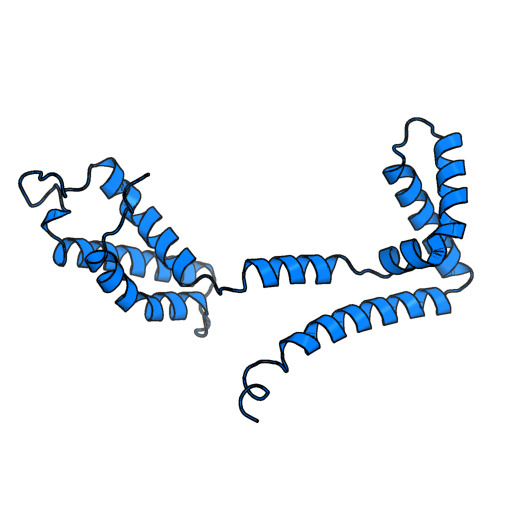7 N N . LEU A 1 167 ? 5.220 -4.245 -24.880 1.00 82.31 167 LEU A N 1
ATOM 1388 C CA . LEU A 1 167 ? 5.242 -5.445 -24.043 1.00 82.31 167 LEU A CA 1
ATOM 1389 C C . LEU A 1 167 ? 5.034 -5.118 -22.555 1.00 82.31 167 LEU A C 1
ATOM 1391 O O . LEU A 1 167 ? 4.297 -5.807 -21.850 1.00 82.31 167 LEU A O 1
ATOM 1395 N N . ALA A 1 168 ? 5.657 -4.048 -22.048 1.00 83.62 168 ALA A N 1
ATOM 1396 C CA . ALA A 1 168 ? 5.422 -3.600 -20.678 1.00 83.62 168 ALA A CA 1
ATOM 1397 C C . ALA A 1 168 ? 3.981 -3.115 -20.468 1.00 83.62 168 ALA A C 1
ATOM 1399 O O . ALA A 1 168 ? 3.454 -3.223 -19.360 1.00 83.62 168 ALA A O 1
ATOM 1400 N N . TRP A 1 169 ? 3.347 -2.530 -21.482 1.00 81.19 169 TRP A N 1
ATOM 1401 C CA . TRP A 1 169 ? 1.932 -2.177 -21.456 1.00 81.19 169 TRP A CA 1
ATOM 1402 C C . TRP A 1 169 ? 1.042 -3.422 -21.447 1.00 81.19 169 TRP A C 1
ATOM 1404 O O . TRP A 1 169 ? 0.232 -3.558 -20.534 1.00 81.19 169 TRP A O 1
ATOM 1414 N N . ASP A 1 170 ? 1.263 -4.367 -22.353 1.00 78.06 170 ASP A N 1
ATOM 1415 C CA . ASP A 1 170 ? 0.464 -5.586 -22.484 1.00 78.06 170 ASP A CA 1
ATOM 1416 C C . ASP A 1 170 ? 0.540 -6.451 -21.232 1.00 78.06 170 ASP A C 1
ATOM 1418 O O . ASP A 1 170 ? -0.485 -6.869 -20.706 1.00 78.06 170 ASP A O 1
ATOM 1422 N N . VAL A 1 171 ? 1.731 -6.626 -20.652 1.00 76.69 171 VAL A N 1
ATOM 1423 C CA . VAL A 1 171 ? 1.882 -7.339 -19.373 1.00 76.69 171 VAL A CA 1
ATOM 1424 C C . VAL A 1 171 ? 1.131 -6.617 -18.244 1.00 76.69 171 VAL A C 1
ATOM 1426 O O . VAL A 1 171 ? 0.558 -7.261 -17.362 1.00 76.69 171 VAL A O 1
ATOM 1429 N N . ARG A 1 172 ? 1.088 -5.276 -18.260 1.00 75.62 172 ARG A N 1
ATOM 1430 C CA . ARG A 1 172 ? 0.293 -4.494 -17.297 1.00 75.62 172 ARG A CA 1
ATOM 1431 C C . ARG A 1 172 ? -1.212 -4.612 -17.544 1.00 75.62 172 ARG A C 1
ATOM 1433 O O . ARG A 1 172 ? -1.955 -4.476 -16.572 1.00 75.62 172 ARG A O 1
ATOM 1440 N N . GLN A 1 173 ? -1.656 -4.819 -18.783 1.00 71.19 173 GLN A N 1
ATOM 1441 C CA . GLN A 1 173 ? -3.065 -4.995 -19.150 1.00 71.19 173 GLN A CA 1
ATOM 1442 C C . GLN A 1 173 ? -3.551 -6.429 -18.913 1.00 71.19 173 GLN A C 1
ATOM 1444 O O . GLN A 1 173 ? -4.565 -6.613 -18.254 1.00 71.19 173 GLN A O 1
ATOM 1449 N N . ALA A 1 174 ? -2.794 -7.453 -19.308 1.00 67.94 174 ALA A N 1
ATOM 1450 C CA . ALA A 1 174 ? -3.105 -8.855 -19.017 1.00 67.94 174 ALA A CA 1
ATOM 1451 C C . ALA A 1 174 ? -3.251 -9.101 -17.504 1.00 67.94 174 ALA A C 1
ATOM 1453 O O . ALA A 1 174 ? -4.208 -9.721 -17.050 1.00 67.94 174 ALA A O 1
ATOM 1454 N N . ALA A 1 175 ? -2.379 -8.488 -16.695 1.00 61.84 175 ALA A N 1
ATOM 1455 C CA . ALA A 1 175 ? -2.488 -8.511 -15.236 1.00 61.84 175 ALA A CA 1
ATOM 1456 C C . ALA A 1 175 ? -3.705 -7.737 -14.666 1.00 61.84 175 ALA A C 1
ATOM 1458 O O . ALA A 1 175 ? -3.945 -7.785 -13.456 1.00 61.84 175 ALA A O 1
ATOM 1459 N N . GLN A 1 176 ? -4.436 -6.964 -15.480 1.00 59.88 176 GLN A N 1
ATOM 1460 C CA . GLN A 1 176 ? -5.725 -6.357 -15.116 1.00 59.88 176 GLN A CA 1
ATOM 1461 C C . GLN A 1 176 ? -6.900 -7.286 -15.437 1.00 59.88 176 GLN A C 1
ATOM 1463 O O . GLN A 1 176 ? -7.815 -7.372 -14.620 1.00 59.88 176 GLN A O 1
ATOM 1468 N N . THR A 1 177 ? -6.847 -7.984 -16.571 1.00 56.31 177 THR A N 1
ATOM 1469 C CA . THR A 1 177 ? -7.929 -8.841 -17.078 1.00 56.31 177 THR A CA 1
ATOM 1470 C C . THR A 1 177 ? -8.054 -10.157 -16.308 1.00 56.31 177 THR A C 1
ATOM 1472 O O . THR A 1 177 ? -9.161 -10.529 -15.928 1.00 56.31 177 THR A O 1
ATOM 1475 N N . ASP A 1 178 ? -6.929 -10.785 -15.939 1.00 52.22 178 ASP A N 1
ATOM 1476 C CA . ASP A 1 178 ? -6.877 -12.101 -15.265 1.00 52.22 178 ASP A CA 1
ATOM 1477 C C . ASP A 1 178 ? -7.587 -12.171 -13.891 1.00 52.22 178 ASP A C 1
ATOM 1479 O O . ASP A 1 178 ? -7.717 -13.243 -13.299 1.00 52.22 178 ASP A O 1
ATOM 1483 N N . TYR A 1 179 ? -8.048 -11.034 -13.359 1.00 43.78 179 TYR A N 1
ATOM 1484 C CA . TYR A 1 179 ? -8.775 -10.949 -12.089 1.00 43.78 179 TYR A CA 1
ATOM 1485 C C . TYR A 1 179 ? -10.191 -10.366 -12.198 1.00 43.78 179 TYR A C 1
ATOM 1487 O O . TYR A 1 179 ? -10.933 -10.447 -11.220 1.00 43.78 179 TYR A O 1
ATOM 1495 N N . ALA A 1 180 ? -10.573 -9.772 -13.334 1.00 45.81 180 ALA A N 1
ATOM 1496 C CA . ALA A 1 180 ? -11.933 -9.268 -13.541 1.00 45.81 180 ALA A CA 1
ATOM 1497 C C . ALA A 1 180 ? -12.881 -10.374 -14.040 1.00 45.81 180 ALA A C 1
ATOM 1499 O O . ALA A 1 180 ? -14.035 -10.400 -13.634 1.00 45.81 180 ALA A O 1
ATOM 1500 N N . GLU A 1 181 ? -12.384 -11.333 -14.828 1.00 44.66 181 GLU A N 1
ATOM 1501 C CA . GLU A 1 181 ? -13.195 -12.425 -15.404 1.00 44.66 181 GLU A CA 1
ATOM 1502 C C . GLU A 1 181 ? -13.300 -13.682 -14.520 1.00 44.66 181 GLU A C 1
ATOM 1504 O O . GLU A 1 181 ? -13.944 -14.657 -14.892 1.00 44.66 181 GLU A O 1
ATOM 1509 N N . LYS A 1 182 ? -12.712 -13.681 -13.316 1.00 43.12 182 LYS A N 1
ATOM 1510 C CA . LYS A 1 182 ? -12.879 -14.772 -12.333 1.00 43.12 182 LYS A CA 1
ATOM 1511 C C . LYS A 1 182 ? -13.748 -14.389 -11.135 1.00 43.12 182 LYS A C 1
ATOM 1513 O O . LYS A 1 182 ? -13.655 -15.023 -10.083 1.00 43.12 182 LYS A O 1
ATOM 1518 N N . SER A 1 183 ? -14.597 -13.366 -11.261 1.00 47.22 183 SER A N 1
ATOM 1519 C CA . SER A 1 183 ? -15.690 -13.167 -10.308 1.00 47.22 183 SER A CA 1
ATOM 1520 C C . SER A 1 183 ? -16.896 -14.023 -10.710 1.00 47.22 183 SER A C 1
ATOM 1522 O O . SER A 1 183 ? -17.669 -13.661 -11.585 1.00 47.22 183 SER A O 1
ATOM 1524 N N . GLU A 1 184 ? -17.028 -15.159 -10.028 1.00 46.53 184 GLU A N 1
ATOM 1525 C CA . GLU A 1 184 ? -18.263 -15.926 -9.784 1.00 46.53 184 GLU A CA 1
ATOM 1526 C C . GLU A 1 184 ? -18.909 -16.757 -10.909 1.00 46.53 184 GLU A C 1
ATOM 1528 O O . GLU A 1 184 ? -19.540 -17.756 -10.566 1.00 46.53 184 GLU A O 1
ATOM 1533 N N . GLU A 1 185 ? -18.726 -16.475 -12.201 1.00 40.81 185 GLU A N 1
ATOM 1534 C CA . GLU A 1 185 ? -19.393 -17.285 -13.248 1.00 40.81 185 GLU A CA 1
ATOM 1535 C C . GLU A 1 185 ? -18.740 -18.658 -13.499 1.00 40.81 185 GLU A C 1
ATOM 1537 O O . GLU A 1 185 ? -19.442 -19.641 -13.709 1.00 40.81 185 GLU A O 1
ATOM 1542 N N . ALA A 1 186 ? -17.418 -18.791 -13.349 1.00 40.41 186 ALA A N 1
ATOM 1543 C CA . ALA A 1 186 ? -16.704 -20.056 -13.595 1.00 40.41 186 ALA A CA 1
ATOM 1544 C C . ALA A 1 186 ? -16.782 -21.092 -12.445 1.00 40.41 186 ALA A C 1
ATOM 1546 O O . ALA A 1 186 ? -16.128 -22.129 -12.502 1.00 40.41 186 ALA A O 1
ATOM 1547 N N . LEU A 1 187 ? -17.530 -20.809 -11.371 1.00 37.34 187 LEU A N 1
ATOM 1548 C CA . LEU A 1 187 ? -17.739 -21.725 -10.233 1.00 37.34 187 LEU A CA 1
ATOM 1549 C C . LEU A 1 187 ? -19.143 -22.361 -10.229 1.00 37.34 187 LEU A C 1
ATOM 1551 O O . LEU A 1 187 ? -19.529 -22.975 -9.233 1.00 37.34 187 LEU A O 1
ATOM 1555 N N . ARG A 1 188 ? -19.916 -22.197 -11.312 1.00 42.53 188 ARG A N 1
ATOM 1556 C CA . ARG A 1 188 ? -21.279 -22.736 -11.465 1.00 42.53 188 ARG A CA 1
ATOM 1557 C C . ARG A 1 188 ? -21.500 -23.569 -12.739 1.00 42.53 188 ARG A C 1
ATOM 1559 O O . ARG A 1 188 ? -22.653 -23.741 -13.127 1.00 42.53 188 ARG A O 1
ATOM 1566 N N . GLU A 1 189 ? -20.444 -24.114 -13.341 1.00 36.19 189 GLU A N 1
ATOM 1567 C CA . GLU A 1 189 ? -20.561 -25.186 -14.349 1.00 36.19 189 GLU A CA 1
ATOM 1568 C C . GLU A 1 189 ? -20.073 -26.528 -13.798 1.00 36.19 189 GLU A C 1
ATOM 1570 O O . GLU A 1 189 ? -18.976 -26.558 -13.191 1.00 36.19 189 GLU A O 1
#

Solvent-accessible surface area (backbone atoms only — not comparable to full-atom values): 10880 Å² total; per-residue (Å²): 131,82,78,69,92,62,52,74,68,56,47,57,59,56,54,74,49,46,64,62,54,44,52,58,67,69,60,88,77,88,68,52,75,67,52,43,52,51,53,52,54,49,50,53,52,51,51,50,55,55,44,40,71,78,39,47,66,39,35,58,87,81,44,83,81,50,99,69,27,45,50,73,68,50,58,74,40,41,64,59,51,51,54,50,47,54,50,59,75,67,41,60,89,52,61,63,52,56,49,51,47,51,48,52,63,70,58,58,37,34,69,53,52,48,50,59,74,44,39,78,67,34,47,58,48,15,50,52,50,28,70,78,38,70,87,50,51,73,65,57,24,40,51,52,23,45,50,52,53,49,59,48,34,53,72,78,38,45,66,61,49,47,50,35,46,51,50,29,47,50,57,52,47,53,72,52,50,77,64,63,78,68,68,71,67,85,80,73,120

Foldseek 3Di:
DDDDLDDPVRVVLLVVCLVVLLCLVVDPDPDDPVVSVVVNLVSLVVSLVVSCVVVVQQDPVRDDPDPNHDDPVCNVCVSVVSSVVSCVVSVDPCPVVVVVLVVVLVPQALLVVCCVVCVVVLVVQLVVQCVVPVVDDSVRSSVVSSVVVLVVCCVVPVPVSVVSRVVSVVVSVVSVPVPPVPPDPVVPD

Secondary structure (DSSP, 8-state):
-PPPSS-HHHHHHHHHTHHHHHHHHH--S---HHHHHHHHHHHHHHHHHHHHHH-GGG-TTTSPPPTTSPPHHHHHHHHHHHHHHHHHHTS-TTHHHHHHHHHHHHH--HHHHHHHHTHHHHHHHHHHHHHH-TTS-HHHHHHHHHHHHHHHHHHH-HHHHHHHHHHHHHHHHHHHHTTTTTSSGGG--

Sequence (189 aa):
MGKAFFNNAEVAFLQEYLDEWMSLKRGNDGLSATERIKSRNRLVRRVIEEFYEAFPKRDSTQNDPTEETYSQEEREGLYARLKEWFNNCTREKGGRERRAIKKIKKTITARILISKHYTKDISPIAQRIRSEDPSLSRIAARNKATTQFIEEMKVEDPDEYERFQVLAWDVRQAAQTDYAEKSEEALRE